Protein AF-X8I6M7-F1 (afdb_monomer_lite)

Secondary structure (DSSP, 8-state):
-EEEEE-HHHHHHHTTSTT--HHHHHHHHHHHSTTT-EEEEEEEHHHHHHHHHHHT---TT-HHHHHHHHHHHHHHHHHHHTSSEEEE--PPPTT-HHHHHHHHHHHTTPEEE-S-HHHHHHHHHH-SS-------HHHHHHHHHHHHHHHH--TTTHHHHHHHHHHTTSS-HHHHHHS-HHHHHHHHHHHHHHHHTTTS-HHHHHHHHHHHHHHTTTPPPHHHHHHHHTT-TT-----GGGGGS-HHHHHTHHHHHHHHHHHT-S-HHHHHHH-TTS-HHHHHHHH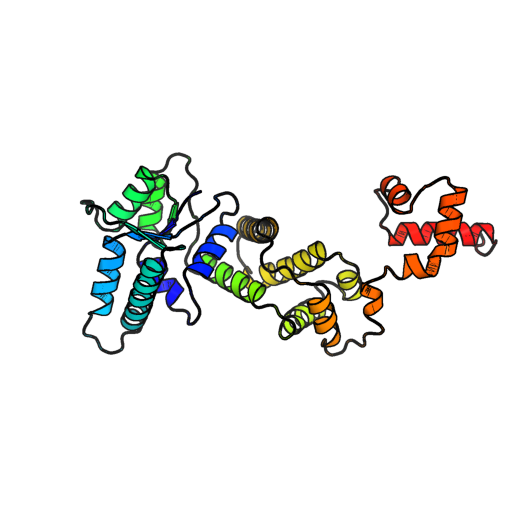HHHHHHHTT-S--

Sequence (300 aa):
MRKVVIDTNVLLDLFEEEEMSFKTLLKSLNIILPTENIDGIIILDSVYSEIEKLKKRVMREDKRTEIAKKVYRLIGEAIEENEIVFYADVERNLDGVDGSLIDYCIDNDELFLSFDTRANIRYRSKIKDKSYININKDKMKKVIKLHEILNTLTDNNLYIYLQKMFDEKMTNIIEYSALNKEARFLKLLDYLVKDILKDEEEEFINKIKEGFELLKEGEITQDVLIKNLKKLNGYKFGDLDVVKRNPLKEEHQKEITYFLKEKGFESFEELSKCNPFLTEEELIQEILAYHKKLKGEMNE

pLDDT: mean 83.9, std 12.27, range [40.09, 97.38]

Radius of gyration: 26.84 Å; chains: 1; bounding box: 79×36×72 Å

Foldseek 3Di:
DAEEEEALQLQLLQLLDPPDAQVLLQLLVCLLVVPVPHFAYEYEPQSLVVLVVLCPDPPPDDSSNVSSVVSNVRLVVCVVVVGHYHYDYDDADPVGDLVGSLVVCVVVVHEYDDQDPVSVVVSVVPDDPRDYDDDHSLRSNLSSVLLVVLQPQFLPCVLVLVLVCVVVPVDHPVVLLLDDQLVNVLSSSLSSLCVSVPPHDPVSSVSSSVSCSSVVRSRDDPVSVLSSVPVHPPDDDDPSVCSVPVVLCVVCVVLQVVVCVVVVHPDPVRVCVVVVPDDSVRVSVVSVVVVCVVVVVDDD

Structure (mmCIF, N/CA/C/O backbone):
data_AF-X8I6M7-F1
#
_entry.id   AF-X8I6M7-F1
#
loop_
_atom_site.group_PDB
_atom_site.id
_atom_site.type_symbol
_atom_site.label_atom_id
_atom_site.label_alt_id
_atom_site.label_comp_id
_atom_site.label_asym_id
_atom_site.label_entity_id
_atom_site.label_seq_id
_atom_site.pdbx_PDB_ins_code
_atom_site.Cartn_x
_atom_site.Cartn_y
_atom_site.Cartn_z
_atom_site.occupancy
_atom_site.B_iso_or_equiv
_atom_site.auth_seq_id
_atom_site.auth_comp_id
_atom_site.auth_asym_id
_atom_site.auth_atom_id
_atom_site.pdbx_PDB_model_num
ATOM 1 N N . MET A 1 1 ? -7.955 0.067 -17.184 1.00 82.00 1 MET A N 1
ATOM 2 C CA . MET A 1 1 ? -6.964 -0.508 -16.256 1.00 82.00 1 MET A CA 1
ATOM 3 C C . MET A 1 1 ? -5.620 -0.180 -16.850 1.00 82.00 1 MET A C 1
ATOM 5 O O . MET A 1 1 ? -5.478 -0.327 -18.061 1.00 82.00 1 MET A O 1
ATOM 9 N N . ARG A 1 2 ? -4.727 0.387 -16.046 1.00 91.06 2 ARG A N 1
ATOM 10 C CA . ARG A 1 2 ? -3.409 0.839 -16.499 1.00 91.06 2 ARG A CA 1
ATOM 11 C C . ARG A 1 2 ? -2.339 -0.028 -15.862 1.00 91.06 2 ARG A C 1
ATOM 13 O O . ARG A 1 2 ? -2.550 -0.621 -14.808 1.00 91.06 2 ARG A O 1
ATOM 20 N N . LYS A 1 3 ? -1.174 -0.057 -16.472 1.00 95.50 3 LYS A N 1
ATOM 21 C CA . LYS A 1 3 ? 0.038 -0.669 -15.957 1.00 95.50 3 LYS A CA 1
ATOM 22 C C . LYS A 1 3 ? 1.054 0.412 -15.646 1.00 95.50 3 LYS A C 1
ATOM 24 O O . LYS A 1 3 ? 0.947 1.560 -16.081 1.00 95.50 3 LYS A O 1
ATOM 29 N N . VAL A 1 4 ? 2.051 0.032 -14.862 1.00 96.62 4 VAL A N 1
ATOM 30 C CA . VAL A 1 4 ? 3.162 0.911 -14.510 1.00 96.62 4 VAL A CA 1
ATOM 31 C C . VAL A 1 4 ? 4.426 0.400 -15.172 1.00 96.62 4 VAL A C 1
ATOM 33 O O . VAL A 1 4 ? 4.884 -0.699 -14.875 1.00 96.62 4 VAL A O 1
ATOM 36 N N . VAL A 1 5 ? 5.003 1.207 -16.052 1.00 96.31 5 VAL A N 1
ATOM 37 C CA . VAL A 1 5 ? 6.335 0.991 -16.611 1.00 96.31 5 VAL A CA 1
ATOM 38 C C . VAL A 1 5 ? 7.361 1.438 -15.578 1.00 96.31 5 VAL A C 1
ATOM 40 O O . VAL A 1 5 ? 7.339 2.587 -15.122 1.00 96.31 5 VAL A O 1
ATOM 43 N N . ILE A 1 6 ? 8.245 0.519 -15.194 1.00 95.31 6 ILE A N 1
ATOM 44 C CA . ILE A 1 6 ? 9.187 0.730 -14.094 1.00 95.31 6 ILE A CA 1
ATOM 45 C C . ILE A 1 6 ? 10.610 0.904 -14.617 1.00 95.31 6 ILE A C 1
ATOM 47 O O . ILE A 1 6 ? 11.104 0.095 -15.396 1.00 95.31 6 ILE A O 1
ATOM 51 N N . ASP A 1 7 ? 11.273 1.949 -14.132 1.00 94.94 7 ASP A N 1
ATOM 52 C CA . ASP A 1 7 ? 12.691 2.222 -14.355 1.00 94.94 7 ASP A CA 1
ATOM 53 C C . ASP A 1 7 ? 13.608 1.308 -13.507 1.00 94.94 7 ASP A C 1
ATOM 55 O O . ASP A 1 7 ? 13.260 0.848 -12.414 1.00 94.94 7 ASP A O 1
ATOM 59 N N . THR A 1 8 ? 14.828 1.068 -13.987 1.00 94.50 8 THR A N 1
ATOM 60 C CA . THR A 1 8 ? 15.860 0.257 -13.333 1.00 94.50 8 THR A CA 1
ATOM 61 C C . THR A 1 8 ? 16.136 0.720 -11.899 1.00 94.50 8 THR A C 1
ATOM 63 O O . THR A 1 8 ? 16.329 -0.112 -11.008 1.00 94.50 8 THR A O 1
ATOM 66 N N . ASN A 1 9 ? 16.165 2.035 -11.644 1.00 93.56 9 ASN A N 1
ATOM 67 C CA . ASN A 1 9 ? 16.478 2.573 -10.314 1.00 93.56 9 ASN A CA 1
ATOM 68 C C . ASN A 1 9 ? 15.462 2.149 -9.243 1.00 93.56 9 ASN A C 1
ATOM 70 O O . ASN A 1 9 ? 15.870 1.750 -8.157 1.00 93.56 9 ASN A O 1
ATOM 74 N N . VAL A 1 10 ? 14.170 2.132 -9.567 1.00 94.88 10 VAL A N 1
ATOM 75 C CA . VAL A 1 10 ? 13.088 1.740 -8.659 1.00 94.88 10 VAL A CA 1
ATOM 76 C C . VAL A 1 10 ? 13.277 0.299 -8.210 1.00 94.88 10 VAL A C 1
ATOM 78 O O . VAL A 1 10 ? 13.191 0.005 -7.018 1.00 94.88 10 VAL A O 1
ATOM 81 N N . LEU A 1 11 ? 13.579 -0.596 -9.151 1.00 94.56 11 LEU A N 1
ATOM 82 C CA . LEU A 1 11 ? 13.780 -2.010 -8.849 1.00 94.56 11 LEU A CA 1
ATOM 83 C C . LEU A 1 11 ? 14.990 -2.210 -7.939 1.00 94.56 11 LEU A C 1
ATOM 85 O O . LEU A 1 11 ? 14.895 -2.908 -6.935 1.00 94.56 11 LEU A O 1
ATOM 89 N N . LEU A 1 12 ? 16.115 -1.565 -8.245 1.00 93.25 12 LEU A N 1
ATOM 90 C CA . LEU A 1 12 ? 17.315 -1.680 -7.416 1.00 93.25 12 LEU A CA 1
ATOM 91 C C . LEU A 1 12 ? 17.124 -1.064 -6.021 1.00 93.25 12 LEU A C 1
ATOM 93 O O . LEU A 1 12 ? 17.647 -1.595 -5.047 1.00 93.25 12 LEU A O 1
ATOM 97 N N . ASP A 1 13 ? 16.382 0.037 -5.913 1.00 92.56 13 ASP A N 1
ATOM 98 C CA . ASP A 1 13 ? 16.205 0.772 -4.659 1.00 92.56 13 ASP A CA 1
ATOM 99 C C . ASP A 1 13 ? 15.165 0.159 -3.713 1.00 92.56 13 ASP A C 1
ATOM 101 O O . ASP A 1 13 ? 15.302 0.291 -2.492 1.00 92.56 13 ASP A O 1
ATOM 105 N N . LEU A 1 14 ? 14.110 -0.460 -4.254 1.00 92.06 14 LEU A N 1
ATOM 106 C CA . LEU A 1 14 ? 13.044 -1.076 -3.457 1.00 92.06 14 LEU A CA 1
ATOM 107 C C . LEU A 1 14 ? 13.345 -2.535 -3.109 1.00 92.06 14 LEU A C 1
ATOM 109 O O . LEU A 1 14 ? 13.072 -2.959 -1.992 1.00 92.06 14 LEU A O 1
ATOM 113 N N . PHE A 1 15 ? 13.950 -3.301 -4.022 1.00 88.44 15 PHE A N 1
ATOM 114 C CA . PHE A 1 15 ? 14.232 -4.727 -3.800 1.00 88.44 15 PHE A CA 1
ATOM 115 C C . PHE A 1 15 ? 15.548 -4.988 -3.057 1.00 88.44 15 PHE A C 1
ATOM 117 O O . PHE A 1 15 ? 15.948 -6.142 -2.872 1.00 88.44 15 PHE A O 1
ATOM 124 N N . GLU A 1 16 ? 16.198 -3.916 -2.604 1.00 82.81 16 GLU A N 1
ATOM 125 C CA . GLU A 1 16 ? 17.227 -3.955 -1.569 1.00 82.81 16 GLU A CA 1
ATOM 126 C C . GLU A 1 16 ? 16.694 -4.544 -0.251 1.00 82.81 16 GLU A C 1
ATOM 128 O O . GLU A 1 16 ? 17.434 -5.241 0.439 1.00 82.81 16 GLU A O 1
ATOM 133 N N . GLU A 1 17 ? 15.419 -4.310 0.074 1.00 71.06 17 GLU A N 1
ATOM 134 C CA . GLU A 1 17 ? 14.772 -4.832 1.284 1.00 71.06 17 GLU A CA 1
ATOM 135 C C . GLU A 1 17 ? 14.500 -6.347 1.149 1.00 71.06 17 GLU A C 1
ATOM 137 O O . GLU A 1 17 ? 14.176 -6.845 0.061 1.00 71.06 17 GLU A O 1
ATOM 142 N N . GLU A 1 18 ? 14.655 -7.115 2.237 1.00 58.91 18 GLU A N 1
ATOM 143 C CA . GLU A 1 18 ? 14.648 -8.588 2.177 1.00 58.91 18 GLU A CA 1
ATOM 144 C C . GLU A 1 18 ? 13.315 -9.170 1.664 1.00 58.91 18 GLU A C 1
ATOM 146 O O . GLU A 1 18 ? 13.357 -10.091 0.844 1.00 58.91 18 GLU A O 1
ATOM 151 N N . GLU A 1 19 ? 12.169 -8.567 2.001 1.00 75.38 19 GLU A N 1
ATOM 152 C CA . GLU A 1 19 ? 10.820 -9.112 1.738 1.00 75.38 19 GLU A CA 1
ATOM 153 C C . GLU A 1 19 ? 10.081 -8.511 0.519 1.00 75.38 19 GLU A C 1
ATOM 155 O O . GLU A 1 19 ? 8.920 -8.837 0.266 1.00 75.38 19 GLU A O 1
ATOM 160 N N . MET A 1 20 ? 10.737 -7.672 -0.292 1.00 88.12 20 MET A N 1
ATOM 161 C CA . MET A 1 20 ? 10.058 -6.989 -1.401 1.00 88.12 20 MET A CA 1
ATOM 162 C C . MET A 1 20 ? 9.629 -7.937 -2.540 1.00 88.12 20 MET A C 1
ATOM 164 O O . MET A 1 20 ? 10.433 -8.724 -3.046 1.00 88.12 20 MET A O 1
ATOM 168 N N . SER A 1 21 ? 8.382 -7.792 -3.010 1.00 91.50 21 SER A N 1
ATOM 169 C CA . SER A 1 21 ? 7.806 -8.541 -4.141 1.00 91.50 21 SER A CA 1
ATOM 170 C C . SER A 1 21 ? 7.077 -7.632 -5.141 1.00 91.50 21 SER A C 1
ATOM 172 O O . SER A 1 21 ? 6.617 -6.544 -4.790 1.00 91.50 21 SER A O 1
ATOM 174 N N . PHE A 1 22 ? 6.887 -8.085 -6.386 1.00 94.31 22 PHE A N 1
ATOM 175 C CA . PHE A 1 22 ? 6.084 -7.341 -7.371 1.00 94.31 22 PHE A CA 1
ATOM 176 C C . PHE A 1 22 ? 4.623 -7.167 -6.942 1.00 94.31 22 PHE A C 1
ATOM 178 O O . PHE A 1 22 ? 4.016 -6.140 -7.237 1.00 94.31 22 PHE A O 1
ATOM 185 N N . LYS A 1 23 ? 4.072 -8.122 -6.184 1.00 92.62 23 LYS A N 1
ATOM 186 C CA . LYS A 1 23 ? 2.715 -8.034 -5.637 1.00 92.62 23 LYS A CA 1
ATOM 187 C C . LYS A 1 23 ? 2.602 -6.914 -4.605 1.00 92.62 23 LYS A C 1
ATOM 189 O O . LYS A 1 23 ? 1.675 -6.112 -4.684 1.00 92.62 23 LYS A O 1
ATOM 194 N N . THR A 1 24 ? 3.566 -6.826 -3.688 1.00 92.50 24 THR A N 1
ATOM 195 C CA . THR A 1 24 ? 3.663 -5.729 -2.712 1.00 92.50 24 THR A CA 1
ATOM 196 C C . THR A 1 24 ? 3.764 -4.387 -3.437 1.00 92.50 24 THR A C 1
ATOM 198 O O . THR A 1 24 ? 3.015 -3.464 -3.130 1.00 92.50 24 THR A O 1
ATOM 201 N N . LEU A 1 25 ? 4.620 -4.299 -4.463 1.00 94.12 25 LEU A N 1
ATOM 202 C CA . LEU A 1 25 ? 4.797 -3.086 -5.264 1.00 94.12 25 LEU A CA 1
ATOM 203 C C . LEU A 1 25 ? 3.493 -2.651 -5.943 1.00 94.12 25 LEU A C 1
ATOM 205 O O . LEU A 1 25 ? 3.081 -1.500 -5.809 1.00 94.12 25 LEU A O 1
ATOM 209 N N . LEU A 1 26 ? 2.813 -3.578 -6.621 1.00 94.62 26 LEU A N 1
ATOM 210 C CA . LEU A 1 26 ? 1.542 -3.318 -7.295 1.00 94.62 26 LEU A CA 1
ATOM 211 C C . LEU A 1 26 ? 0.456 -2.856 -6.311 1.00 94.62 26 LEU A C 1
ATOM 213 O O . LEU A 1 26 ? -0.298 -1.925 -6.604 1.00 94.62 26 LEU A O 1
ATOM 217 N N . LYS A 1 27 ? 0.385 -3.467 -5.125 1.00 93.38 27 LYS A N 1
ATOM 218 C CA . LYS A 1 27 ? -0.562 -3.067 -4.078 1.00 93.38 27 LYS A CA 1
ATOM 219 C C . LYS A 1 27 ? -0.264 -1.672 -3.535 1.00 93.38 27 LYS A C 1
ATOM 221 O O . LYS A 1 27 ? -1.179 -0.858 -3.443 1.00 93.38 27 LYS A O 1
ATOM 226 N N . SER A 1 28 ? 1.000 -1.355 -3.254 1.00 93.81 28 SER A N 1
ATOM 227 C CA . SER A 1 28 ? 1.405 -0.007 -2.832 1.00 93.81 28 SER A CA 1
ATOM 228 C C . SER A 1 28 ? 1.094 1.052 -3.890 1.00 93.81 28 SER A C 1
ATOM 230 O O . SER A 1 28 ? 0.639 2.140 -3.550 1.00 93.81 28 SER A O 1
ATOM 232 N N . LEU A 1 29 ? 1.270 0.733 -5.175 1.00 94.44 29 LEU A N 1
ATOM 233 C CA . LEU A 1 29 ? 0.916 1.634 -6.275 1.00 94.44 29 LEU A CA 1
ATOM 234 C C . LEU A 1 29 ? -0.590 1.909 -6.334 1.00 94.44 29 LEU A C 1
ATOM 236 O O . LEU A 1 29 ? -0.984 3.065 -6.478 1.00 94.44 29 LEU A O 1
ATOM 240 N N . ASN A 1 30 ? -1.423 0.882 -6.146 1.00 93.75 30 ASN A N 1
ATOM 241 C CA . ASN A 1 30 ? -2.872 1.062 -6.047 1.00 93.75 30 ASN A CA 1
ATOM 242 C C . ASN A 1 30 ? -3.270 1.885 -4.814 1.00 93.75 30 ASN A C 1
ATOM 244 O O . ASN A 1 30 ? -4.180 2.692 -4.910 1.00 93.75 30 ASN A O 1
ATOM 248 N N . ILE A 1 31 ? -2.575 1.769 -3.678 1.00 93.25 31 ILE A N 1
ATOM 249 C CA . ILE A 1 31 ? -2.830 2.641 -2.514 1.00 93.25 31 ILE A CA 1
ATOM 250 C C . ILE A 1 31 ? -2.525 4.112 -2.845 1.00 93.25 31 ILE A C 1
ATOM 252 O O . ILE A 1 31 ? -3.246 5.009 -2.421 1.00 93.25 31 ILE A O 1
ATOM 256 N N . ILE A 1 32 ? -1.470 4.384 -3.619 1.00 92.38 32 ILE A N 1
ATOM 257 C CA . ILE A 1 32 ? -1.088 5.754 -4.010 1.00 92.38 32 ILE A CA 1
ATOM 258 C C . ILE A 1 32 ? -2.027 6.322 -5.084 1.00 92.38 32 ILE A C 1
ATOM 260 O O . ILE A 1 32 ? -2.204 7.541 -5.174 1.00 92.38 32 ILE A O 1
ATOM 264 N N . LEU A 1 33 ? -2.589 5.461 -5.933 1.00 91.25 33 LEU A N 1
ATOM 265 C CA . LEU A 1 33 ? -3.452 5.811 -7.062 1.00 91.25 33 LEU A CA 1
ATOM 266 C C . LEU A 1 33 ? -4.690 4.895 -7.115 1.00 91.25 33 LEU A C 1
ATOM 268 O O . LEU A 1 33 ? -4.848 4.131 -8.070 1.00 91.25 33 LEU A O 1
ATOM 272 N N . PRO A 1 34 ? -5.595 4.982 -6.123 1.00 87.69 34 PRO A N 1
ATOM 273 C CA . PRO A 1 34 ? -6.695 4.022 -5.969 1.00 87.69 34 PRO A CA 1
ATOM 274 C C . PRO A 1 34 ? -7.712 4.060 -7.112 1.00 87.69 34 PRO A C 1
ATOM 276 O O . PRO A 1 34 ? -8.411 3.082 -7.355 1.00 87.69 34 PRO A O 1
ATOM 279 N N . THR A 1 35 ? -7.781 5.164 -7.855 1.00 88.38 35 THR A N 1
ATOM 280 C CA . THR A 1 35 ? -8.706 5.348 -8.981 1.00 88.38 35 THR A CA 1
ATOM 281 C C . THR A 1 35 ? -8.160 4.851 -10.321 1.00 88.38 35 THR A C 1
ATOM 283 O O . THR A 1 35 ? -8.932 4.681 -11.262 1.00 88.38 35 THR A O 1
ATOM 286 N N . GLU A 1 36 ? -6.847 4.624 -10.440 1.00 88.81 36 GLU A N 1
ATOM 287 C CA . GLU A 1 36 ? -6.215 4.229 -11.711 1.00 88.81 36 GLU A CA 1
ATOM 288 C C . GLU A 1 36 ? -6.406 2.736 -12.026 1.00 88.81 36 GLU A C 1
ATOM 290 O O . GLU A 1 36 ? -6.253 2.332 -13.181 1.00 88.81 36 GLU A O 1
ATOM 295 N N . ASN A 1 37 ? -6.786 1.928 -11.024 1.00 85.69 37 ASN A N 1
ATOM 296 C CA . ASN A 1 37 ? -6.965 0.475 -11.129 1.00 85.69 37 ASN A CA 1
ATOM 297 C C . ASN A 1 37 ? -5.764 -0.180 -11.822 1.00 85.69 37 ASN A C 1
ATOM 299 O O . ASN A 1 37 ? -5.872 -0.682 -12.949 1.00 85.69 37 ASN A O 1
ATOM 303 N N . ILE A 1 38 ? -4.608 -0.095 -11.158 1.00 93.81 38 ILE A N 1
ATOM 304 C CA . ILE A 1 38 ? -3.340 -0.555 -11.711 1.00 93.81 38 ILE A CA 1
ATOM 305 C C . ILE A 1 38 ? -3.303 -2.077 -11.640 1.00 93.81 38 ILE A C 1
ATOM 307 O O . ILE A 1 38 ? -3.358 -2.649 -10.549 1.00 93.81 38 ILE A O 1
ATOM 311 N N . ASP A 1 39 ? -3.195 -2.730 -12.792 1.00 94.56 39 ASP A N 1
ATOM 312 C CA . ASP A 1 39 ? -3.333 -4.185 -12.906 1.00 94.56 39 ASP A CA 1
ATOM 313 C C . ASP A 1 39 ? -2.032 -4.915 -13.229 1.00 94.56 39 ASP A C 1
ATOM 315 O O . ASP A 1 39 ? -1.984 -6.142 -13.184 1.00 94.56 39 ASP A O 1
ATOM 319 N N . GLY A 1 40 ? -0.961 -4.171 -13.499 1.00 96.25 40 GLY A N 1
ATOM 320 C CA . GLY A 1 40 ? 0.306 -4.767 -13.867 1.00 96.25 40 GLY A CA 1
ATOM 321 C C . GLY A 1 40 ? 1.496 -3.829 -13.814 1.00 96.25 40 GLY A C 1
ATOM 322 O O . GLY A 1 40 ? 1.383 -2.603 -13.739 1.00 96.25 40 GLY A O 1
ATOM 323 N N . ILE A 1 41 ? 2.662 -4.453 -13.883 1.00 97.38 41 ILE A N 1
ATOM 324 C CA . ILE A 1 41 ? 3.974 -3.827 -13.942 1.00 97.38 41 ILE A CA 1
ATOM 325 C C . ILE A 1 41 ? 4.607 -4.211 -15.274 1.00 97.38 41 ILE A C 1
ATOM 327 O O . ILE A 1 41 ? 4.707 -5.392 -15.589 1.00 97.38 41 ILE A O 1
ATOM 331 N N . ILE A 1 42 ? 5.046 -3.229 -16.052 1.00 96.94 42 ILE A N 1
ATOM 332 C CA . ILE A 1 42 ? 5.735 -3.450 -17.322 1.00 96.94 42 ILE A CA 1
ATOM 333 C C . ILE A 1 42 ? 7.236 -3.297 -17.108 1.00 96.94 42 ILE A C 1
ATOM 335 O O . ILE A 1 42 ? 7.707 -2.268 -16.614 1.00 96.94 42 ILE A O 1
ATOM 339 N N . ILE A 1 43 ? 7.981 -4.313 -17.535 1.00 96.31 43 ILE A N 1
ATOM 340 C CA . ILE A 1 43 ? 9.439 -4.305 -17.610 1.00 96.31 43 ILE A CA 1
ATOM 341 C C . ILE A 1 43 ? 9.837 -4.294 -19.084 1.00 96.31 43 ILE A C 1
ATOM 343 O O . ILE A 1 43 ? 9.570 -5.249 -19.815 1.00 96.31 43 ILE A O 1
ATOM 347 N N . LEU A 1 44 ? 10.487 -3.214 -19.518 1.00 95.38 44 LEU A N 1
ATOM 348 C CA . LEU A 1 44 ? 11.035 -3.145 -20.871 1.00 95.38 44 LEU A CA 1
ATOM 349 C C . LEU A 1 44 ? 12.342 -3.939 -20.983 1.00 95.38 44 LEU A C 1
ATOM 351 O O . LEU A 1 44 ? 13.109 -4.018 -20.017 1.00 95.38 44 LEU A O 1
ATOM 355 N N . ASP A 1 45 ? 12.651 -4.439 -22.184 1.00 92.12 45 ASP A N 1
ATOM 356 C CA . ASP A 1 45 ? 13.936 -5.101 -22.466 1.00 92.12 45 ASP A CA 1
ATOM 357 C C . ASP A 1 45 ? 15.140 -4.233 -22.074 1.00 92.12 45 ASP A C 1
ATOM 359 O O . ASP A 1 45 ? 16.143 -4.723 -21.558 1.00 92.12 45 ASP A O 1
ATOM 363 N N . SER A 1 46 ? 15.031 -2.918 -22.264 1.00 91.56 46 SER A N 1
ATOM 364 C CA . SER A 1 46 ? 16.071 -1.959 -21.894 1.00 91.56 46 SER A CA 1
ATOM 365 C C . SER A 1 46 ? 16.410 -2.012 -20.399 1.00 91.56 46 SER A C 1
ATOM 367 O O . SER A 1 46 ? 17.592 -2.076 -20.053 1.00 91.56 46 SER A O 1
ATOM 369 N N . VAL A 1 47 ? 15.398 -2.080 -19.531 1.00 94.06 47 VAL A N 1
ATOM 370 C CA . VAL A 1 47 ? 15.543 -2.223 -18.071 1.00 94.06 47 VAL A CA 1
ATOM 371 C C . VAL A 1 47 ? 16.084 -3.606 -17.717 1.00 94.06 47 VAL A C 1
ATOM 373 O O . VAL A 1 47 ? 17.043 -3.731 -16.950 1.00 94.06 47 VAL A O 1
ATOM 376 N N . TYR A 1 48 ? 15.535 -4.660 -18.328 1.00 93.19 48 TYR A N 1
ATOM 377 C CA . TYR A 1 48 ? 15.999 -6.030 -18.100 1.00 93.19 48 TYR A CA 1
ATOM 378 C C . TYR A 1 48 ? 17.485 -6.205 -18.462 1.00 93.19 48 TYR A C 1
ATOM 380 O O . TYR A 1 48 ? 18.279 -6.726 -17.673 1.00 93.19 48 TYR A O 1
ATOM 388 N N . SER A 1 49 ? 17.885 -5.673 -19.618 1.00 91.75 49 SER A N 1
ATOM 389 C CA . SER A 1 49 ? 19.262 -5.632 -20.113 1.00 91.75 49 SER A CA 1
ATOM 390 C C . SER A 1 49 ? 20.206 -4.864 -19.183 1.00 91.75 49 SER A C 1
ATOM 392 O O . SER A 1 49 ? 21.361 -5.263 -18.997 1.00 91.75 49 SER A O 1
ATOM 394 N N . GLU A 1 50 ? 19.769 -3.742 -18.606 1.00 92.56 50 GLU A N 1
ATOM 395 C CA . GLU A 1 50 ? 20.579 -2.994 -17.637 1.00 92.56 50 GLU A CA 1
ATOM 396 C C . GLU A 1 50 ? 20.835 -3.801 -16.365 1.00 92.56 50 GLU A C 1
ATOM 398 O O . GLU A 1 50 ? 21.980 -3.884 -15.904 1.00 92.56 50 GLU A O 1
ATOM 403 N N . ILE A 1 51 ? 19.801 -4.458 -15.839 1.00 93.75 51 ILE A N 1
ATOM 404 C CA . ILE A 1 51 ? 19.906 -5.325 -14.661 1.00 93.75 51 ILE A CA 1
ATOM 405 C C . ILE A 1 51 ? 20.822 -6.519 -14.955 1.00 93.75 51 ILE A C 1
ATOM 407 O O . ILE A 1 51 ? 21.696 -6.841 -14.144 1.00 93.75 51 ILE A O 1
ATOM 411 N N . GLU A 1 52 ? 20.701 -7.139 -16.133 1.00 93.62 52 GLU A N 1
ATOM 412 C CA . GLU A 1 52 ? 21.566 -8.249 -16.546 1.00 93.62 52 GLU A CA 1
ATOM 413 C C . GLU A 1 52 ? 23.048 -7.833 -16.605 1.00 93.62 52 GLU A C 1
ATOM 415 O O . GLU A 1 52 ? 23.933 -8.546 -16.116 1.00 93.62 52 GLU A O 1
ATOM 420 N N . LYS A 1 53 ? 23.340 -6.647 -17.154 1.00 91.88 53 LYS A N 1
ATOM 421 C CA . LYS A 1 53 ? 24.704 -6.095 -17.188 1.00 91.88 53 LYS A CA 1
ATOM 422 C C . LYS A 1 53 ? 25.244 -5.821 -15.789 1.00 91.88 53 LYS A C 1
ATOM 424 O O . LYS A 1 53 ? 26.415 -6.104 -15.532 1.00 91.88 53 LYS A O 1
ATOM 429 N N . LEU A 1 54 ? 24.420 -5.276 -14.892 1.00 91.31 54 LEU A N 1
ATOM 430 C CA . LEU A 1 54 ? 24.805 -5.020 -13.500 1.00 91.31 54 LEU A CA 1
ATOM 431 C C . LEU A 1 54 ? 25.134 -6.324 -12.768 1.00 91.31 54 LEU A C 1
ATOM 433 O O . LEU A 1 54 ? 26.184 -6.415 -12.137 1.00 91.31 54 LEU A O 1
ATOM 437 N N . LYS A 1 55 ? 24.306 -7.358 -12.947 1.00 88.31 55 LYS A N 1
ATOM 438 C CA . LYS A 1 55 ? 24.515 -8.710 -12.408 1.00 88.31 55 LYS A CA 1
ATOM 439 C C . LYS A 1 55 ? 25.853 -9.337 -12.835 1.00 88.31 55 LYS A C 1
ATOM 441 O O . LYS A 1 55 ? 26.436 -10.098 -12.063 1.00 88.31 55 LYS A O 1
ATOM 446 N N . LYS A 1 56 ? 26.328 -9.058 -14.056 1.00 86.25 56 LYS A N 1
ATOM 447 C CA . LYS A 1 56 ? 27.565 -9.626 -14.638 1.00 86.25 56 LYS A CA 1
ATOM 448 C C . LYS A 1 56 ? 28.854 -8.902 -14.206 1.00 86.25 56 LYS A C 1
ATOM 450 O O . LYS A 1 56 ? 29.939 -9.328 -14.604 1.00 86.25 56 LYS A O 1
ATOM 455 N N . ARG A 1 57 ? 28.783 -7.812 -13.429 1.00 79.50 57 ARG A N 1
ATOM 456 C CA . ARG A 1 57 ? 29.983 -7.064 -13.007 1.00 79.50 57 ARG A CA 1
ATOM 457 C C . ARG A 1 57 ? 30.879 -7.923 -12.100 1.00 79.50 57 ARG A C 1
ATOM 459 O O . ARG A 1 57 ? 30.421 -8.554 -11.157 1.00 79.50 57 ARG A O 1
ATOM 466 N N . VAL A 1 58 ? 32.179 -7.937 -12.412 1.00 59.12 58 VAL A N 1
ATOM 467 C CA . VAL A 1 58 ? 33.198 -8.853 -11.847 1.00 59.12 58 VAL A CA 1
ATOM 468 C C . VAL A 1 58 ? 33.650 -8.468 -10.429 1.00 59.12 58 VAL A C 1
ATOM 470 O O . VAL A 1 58 ? 34.331 -9.251 -9.769 1.00 59.12 58 VAL A O 1
ATOM 473 N N . MET A 1 59 ? 33.262 -7.289 -9.933 1.00 62.97 59 MET A N 1
ATOM 474 C CA . MET A 1 59 ? 33.531 -6.865 -8.555 1.00 62.97 59 MET A CA 1
ATOM 475 C C . MET A 1 59 ? 32.743 -7.768 -7.596 1.00 62.97 59 MET A C 1
ATOM 477 O O . MET A 1 59 ? 31.569 -7.529 -7.315 1.00 62.97 59 MET A O 1
ATOM 481 N N . ARG A 1 60 ? 33.381 -8.858 -7.154 1.00 53.22 60 ARG A N 1
ATOM 482 C CA . ARG A 1 60 ? 32.855 -9.765 -6.131 1.00 53.22 60 ARG A CA 1
ATOM 483 C C . ARG A 1 60 ? 32.573 -8.924 -4.880 1.00 53.22 60 ARG A C 1
ATOM 485 O O . ARG A 1 60 ? 33.484 -8.260 -4.406 1.00 53.22 60 ARG A O 1
ATOM 492 N N . GLU A 1 61 ? 31.326 -8.966 -4.403 1.00 61.22 61 GLU A N 1
ATOM 493 C CA . GLU A 1 61 ? 30.831 -8.357 -3.148 1.00 61.22 61 GLU A CA 1
ATOM 494 C C . GLU A 1 61 ? 30.359 -6.883 -3.179 1.00 61.22 61 GLU A C 1
ATOM 496 O O . GLU A 1 61 ? 30.198 -6.275 -2.124 1.00 61.22 61 GLU A O 1
ATOM 501 N N . ASP A 1 62 ? 30.024 -6.296 -4.337 1.00 79.94 62 ASP A N 1
ATOM 502 C CA . ASP A 1 62 ? 29.233 -5.047 -4.335 1.00 79.94 62 ASP A CA 1
ATOM 503 C C . ASP A 1 62 ? 27.749 -5.346 -4.041 1.00 79.94 62 ASP A C 1
ATOM 505 O O . ASP A 1 62 ? 27.094 -6.072 -4.797 1.00 79.94 62 ASP A O 1
ATOM 509 N N . LYS A 1 63 ? 27.203 -4.735 -2.977 1.00 86.12 63 LYS A N 1
ATOM 510 C CA . LYS A 1 63 ? 25.783 -4.793 -2.580 1.00 86.12 63 LYS A CA 1
ATOM 511 C C . LYS A 1 63 ? 24.843 -4.587 -3.771 1.00 86.12 63 LYS A C 1
ATOM 513 O O . LYS A 1 63 ? 23.859 -5.310 -3.916 1.00 86.12 63 LYS A O 1
ATOM 518 N N . ARG A 1 64 ? 25.173 -3.658 -4.673 1.00 87.69 64 ARG A N 1
ATOM 519 C CA . ARG A 1 64 ? 24.358 -3.371 -5.863 1.00 87.69 64 ARG A CA 1
ATOM 520 C C . ARG A 1 64 ? 24.311 -4.540 -6.851 1.00 87.69 64 ARG A C 1
ATOM 522 O O . ARG A 1 64 ? 23.290 -4.746 -7.504 1.00 87.69 64 ARG A O 1
ATOM 529 N N . THR A 1 65 ? 25.390 -5.314 -6.955 1.00 89.56 65 THR A N 1
ATOM 530 C CA . THR A 1 65 ? 25.461 -6.501 -7.822 1.00 89.56 65 THR A CA 1
ATOM 531 C C . THR A 1 65 ? 24.619 -7.647 -7.258 1.00 89.56 65 THR A C 1
ATOM 533 O O . THR A 1 65 ? 23.935 -8.330 -8.020 1.00 89.56 65 THR A O 1
ATOM 536 N N . GLU A 1 66 ? 24.608 -7.835 -5.935 1.00 89.12 66 GLU A N 1
ATOM 537 C CA . GLU A 1 66 ? 23.744 -8.830 -5.280 1.00 89.12 66 GLU A CA 1
ATOM 538 C C . GLU A 1 66 ? 22.258 -8.481 -5.415 1.00 89.12 66 GLU A C 1
ATOM 540 O O . GLU A 1 66 ? 21.451 -9.342 -5.773 1.00 89.12 66 GLU A O 1
ATOM 545 N N . ILE A 1 67 ? 21.901 -7.204 -5.258 1.00 91.12 67 ILE A N 1
ATOM 546 C CA . ILE A 1 67 ? 20.532 -6.738 -5.519 1.00 91.12 67 ILE A CA 1
ATOM 547 C C . ILE A 1 67 ? 20.156 -6.988 -6.984 1.00 91.12 67 ILE A C 1
ATOM 549 O O . ILE A 1 67 ? 19.099 -7.549 -7.255 1.00 91.12 67 ILE A O 1
ATOM 553 N N . ALA A 1 68 ? 21.032 -6.661 -7.940 1.00 92.81 68 ALA A N 1
ATOM 554 C CA . ALA A 1 68 ? 20.768 -6.916 -9.356 1.00 92.81 68 ALA A CA 1
ATOM 555 C C . ALA A 1 68 ? 20.575 -8.414 -9.661 1.00 92.81 68 ALA A C 1
ATOM 557 O O . ALA A 1 68 ? 19.702 -8.766 -10.451 1.00 92.81 68 ALA A O 1
ATOM 558 N N . LYS A 1 69 ? 21.334 -9.315 -9.015 1.00 91.88 69 LYS A N 1
ATOM 559 C CA . LYS A 1 69 ? 21.118 -10.772 -9.114 1.00 91.88 69 LYS A CA 1
ATOM 560 C C . LYS A 1 69 ? 19.734 -11.176 -8.603 1.00 91.88 69 LYS A C 1
ATOM 562 O O . LYS A 1 69 ? 19.056 -11.944 -9.288 1.00 91.88 69 LYS A O 1
ATOM 567 N N . LYS A 1 70 ? 19.327 -10.664 -7.433 1.00 91.69 70 LYS A N 1
ATOM 568 C CA . LYS A 1 70 ? 18.005 -10.914 -6.832 1.00 91.69 70 LYS A CA 1
ATOM 569 C C . LYS A 1 70 ? 16.891 -10.427 -7.757 1.00 91.69 70 LYS A C 1
ATOM 571 O O . LYS A 1 70 ? 16.034 -11.218 -8.133 1.00 91.69 70 LYS A O 1
ATOM 576 N N . VAL A 1 71 ? 16.950 -9.163 -8.175 1.00 93.81 71 VAL A N 1
ATOM 577 C CA . VAL A 1 71 ? 15.960 -8.543 -9.068 1.00 93.81 71 VAL A CA 1
ATOM 578 C C . VAL A 1 71 ? 15.873 -9.290 -10.398 1.00 93.81 71 VAL A C 1
ATOM 580 O O . VAL A 1 71 ? 14.776 -9.595 -10.844 1.00 93.81 71 VAL A O 1
ATOM 583 N N . TYR A 1 72 ? 17.008 -9.647 -11.008 1.00 94.19 72 TYR A N 1
ATOM 584 C CA . TYR A 1 72 ? 17.022 -10.405 -12.262 1.00 94.19 72 TYR A CA 1
ATOM 585 C C . TYR A 1 72 ? 16.256 -11.726 -12.147 1.00 94.19 72 TYR A C 1
ATOM 587 O O . TYR A 1 72 ? 15.489 -12.075 -13.042 1.00 94.19 72 TYR A O 1
ATOM 595 N N . ARG A 1 73 ? 16.471 -12.464 -11.048 1.00 92.50 73 ARG A N 1
ATOM 596 C CA . ARG A 1 73 ? 15.760 -13.720 -10.787 1.00 92.50 73 ARG A CA 1
ATOM 597 C C . ARG A 1 73 ? 14.262 -13.470 -10.607 1.00 92.50 73 ARG A C 1
ATOM 599 O O . ARG A 1 73 ? 13.481 -14.127 -11.277 1.00 92.50 73 ARG A O 1
ATOM 606 N N . LEU A 1 74 ? 13.892 -12.490 -9.779 1.00 92.31 74 LEU A N 1
ATOM 607 C CA . LEU A 1 74 ? 12.491 -12.149 -9.513 1.00 92.31 74 LEU A CA 1
ATOM 608 C C . LEU A 1 74 ? 11.740 -11.715 -10.775 1.00 92.31 74 LEU A C 1
ATOM 610 O O . LEU A 1 74 ? 10.580 -12.069 -10.936 1.00 92.31 74 LEU A O 1
ATOM 614 N N . ILE A 1 75 ? 12.380 -10.958 -11.675 1.00 93.12 75 ILE A N 1
ATOM 615 C CA . ILE A 1 75 ? 11.770 -10.596 -12.962 1.00 93.12 75 ILE A CA 1
ATOM 616 C C . ILE A 1 75 ? 11.523 -11.853 -13.799 1.00 93.12 75 ILE A C 1
ATOM 618 O O . ILE A 1 75 ? 10.440 -11.999 -14.349 1.00 93.12 75 ILE A O 1
ATOM 622 N N . GLY A 1 76 ? 12.507 -12.756 -13.887 1.00 91.25 76 GLY A N 1
ATOM 623 C CA . GLY A 1 76 ? 12.359 -14.014 -14.624 1.00 91.25 76 GLY A CA 1
ATOM 624 C C . GLY A 1 76 ? 11.205 -14.866 -14.0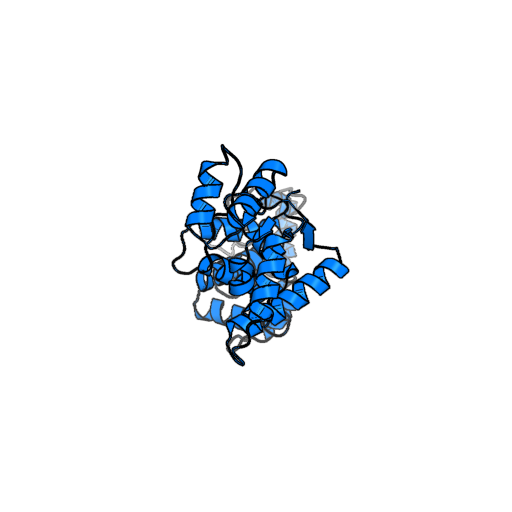93 1.00 91.25 76 GLY A C 1
ATOM 625 O O . GLY A 1 76 ? 10.331 -15.240 -14.866 1.00 91.25 76 GLY A O 1
ATOM 626 N N . GLU A 1 77 ? 11.163 -15.084 -12.776 1.00 91.44 77 GLU A N 1
ATOM 627 C CA . GLU A 1 77 ? 10.084 -15.816 -12.094 1.00 91.44 77 GLU A CA 1
ATOM 628 C C . GLU A 1 77 ? 8.714 -15.162 -12.357 1.00 91.44 77 GLU A C 1
ATOM 630 O O . GLU A 1 77 ? 7.771 -15.833 -12.765 1.00 91.44 77 GLU A O 1
ATOM 635 N N . ALA A 1 78 ? 8.610 -13.837 -12.219 1.00 90.50 78 ALA A N 1
ATOM 636 C CA . ALA A 1 78 ? 7.342 -13.131 -12.400 1.00 90.50 78 ALA A CA 1
ATOM 637 C C . ALA A 1 78 ? 6.852 -13.095 -13.861 1.00 90.50 78 ALA A C 1
ATOM 639 O O . ALA A 1 78 ? 5.643 -13.098 -14.098 1.00 90.50 78 ALA A O 1
ATOM 640 N N . ILE A 1 79 ? 7.764 -13.064 -14.842 1.00 89.19 79 ILE A N 1
ATOM 641 C CA . ILE A 1 79 ? 7.416 -13.182 -16.269 1.00 89.19 79 ILE A CA 1
ATOM 642 C C . ILE A 1 79 ? 6.919 -14.598 -16.583 1.00 89.19 79 ILE A C 1
ATOM 644 O O . ILE A 1 79 ? 5.988 -14.748 -17.369 1.00 89.19 79 ILE A O 1
ATOM 648 N N . GLU A 1 80 ? 7.521 -15.630 -15.982 1.00 87.75 80 GLU A N 1
ATOM 649 C CA . GLU A 1 80 ? 7.070 -17.018 -16.144 1.00 87.75 80 GLU A CA 1
ATOM 650 C C . GLU A 1 80 ? 5.677 -17.243 -15.537 1.00 87.75 80 GLU A C 1
ATOM 652 O O . GLU A 1 80 ? 4.848 -17.914 -16.153 1.00 87.75 80 GLU A O 1
ATOM 657 N N . GLU A 1 81 ? 5.399 -16.652 -14.370 1.00 87.81 81 GLU A N 1
ATOM 658 C CA . GLU A 1 81 ? 4.068 -16.669 -13.744 1.00 87.81 81 GLU A CA 1
ATOM 659 C C . GLU A 1 81 ? 3.026 -15.898 -14.578 1.00 87.81 81 GLU A C 1
ATOM 661 O O . GLU A 1 81 ? 1.871 -16.316 -14.660 1.00 87.81 81 GLU A O 1
ATOM 666 N N . ASN A 1 82 ? 3.435 -14.801 -15.230 1.00 80.19 82 ASN A N 1
ATOM 667 C CA . ASN A 1 82 ? 2.634 -13.976 -16.146 1.00 80.19 82 ASN A CA 1
ATOM 668 C C . ASN A 1 82 ? 1.287 -13.484 -15.570 1.00 80.19 82 ASN A C 1
ATOM 670 O O . ASN A 1 82 ? 0.295 -13.353 -16.290 1.00 80.19 82 ASN A O 1
ATOM 674 N N . GLU A 1 83 ? 1.237 -13.210 -14.264 1.00 84.69 83 GLU A N 1
ATOM 675 C CA . GLU A 1 83 ? 0.027 -12.688 -13.612 1.00 84.69 83 GLU A CA 1
ATOM 676 C C . GLU A 1 83 ? 0.031 -11.160 -13.489 1.00 84.69 83 GLU A C 1
ATOM 678 O O . GLU A 1 83 ? -0.972 -10.510 -13.776 1.00 84.69 83 GLU A O 1
ATOM 683 N N . ILE A 1 84 ? 1.151 -10.582 -13.041 1.00 93.38 84 ILE A N 1
ATOM 684 C CA . ILE A 1 84 ? 1.241 -9.153 -12.690 1.00 93.38 84 ILE A CA 1
ATOM 685 C C . ILE A 1 84 ? 2.424 -8.424 -13.334 1.00 93.38 84 ILE A C 1
ATOM 687 O O . ILE A 1 84 ? 2.451 -7.194 -13.318 1.00 93.38 84 ILE A O 1
ATOM 691 N N . VAL A 1 85 ? 3.406 -9.147 -13.881 1.00 95.38 85 VAL A N 1
ATOM 692 C CA . VAL A 1 85 ? 4.571 -8.567 -14.562 1.00 95.38 85 VAL A CA 1
ATOM 693 C C . VAL A 1 85 ? 4.506 -8.895 -16.047 1.00 95.38 85 VAL A C 1
ATOM 695 O O . VAL A 1 85 ? 4.385 -10.054 -16.427 1.00 95.38 85 VAL A O 1
ATOM 698 N N . PHE A 1 86 ? 4.628 -7.864 -16.877 1.00 94.56 86 PHE A N 1
ATOM 699 C CA . PHE A 1 86 ? 4.556 -7.936 -18.329 1.00 94.56 86 PHE A CA 1
ATOM 700 C C . PHE A 1 86 ? 5.895 -7.514 -18.925 1.00 94.56 86 PHE A C 1
ATOM 702 O O . PHE A 1 86 ? 6.414 -6.439 -18.620 1.00 94.56 86 PHE A O 1
ATOM 709 N N . TYR A 1 87 ? 6.449 -8.351 -19.793 1.00 93.81 87 TYR A N 1
ATOM 710 C CA . TYR A 1 87 ? 7.660 -8.026 -20.536 1.00 93.81 87 TYR A CA 1
ATOM 711 C C . TYR A 1 87 ? 7.305 -7.404 -21.886 1.00 93.81 87 TYR A C 1
ATOM 713 O O . TYR A 1 87 ? 6.450 -7.929 -22.602 1.00 93.81 87 TYR A O 1
ATOM 721 N N . ALA A 1 88 ? 7.973 -6.309 -22.242 1.00 93.25 88 ALA A N 1
ATOM 722 C CA . ALA A 1 88 ? 7.826 -5.683 -23.551 1.00 93.25 88 ALA A CA 1
ATOM 723 C C . ALA A 1 88 ? 9.195 -5.394 -24.178 1.00 93.25 88 ALA A C 1
ATOM 725 O O . ALA A 1 88 ? 10.048 -4.725 -23.591 1.00 93.25 88 ALA A O 1
ATOM 726 N N . ASP A 1 89 ? 9.384 -5.895 -25.395 1.00 90.06 89 ASP A N 1
ATOM 727 C CA . ASP A 1 89 ? 10.555 -5.610 -26.216 1.00 90.06 89 ASP A CA 1
ATOM 728 C C . ASP A 1 89 ? 10.226 -4.451 -27.159 1.00 90.06 89 ASP A C 1
ATOM 730 O O . ASP A 1 89 ? 9.299 -4.542 -27.967 1.00 90.06 89 ASP A O 1
ATOM 734 N N . VAL A 1 90 ? 10.947 -3.341 -27.011 1.00 85.12 90 VAL A N 1
ATOM 735 C CA . VAL A 1 90 ? 10.747 -2.133 -27.814 1.00 85.12 90 VAL A CA 1
ATOM 736 C C . VAL A 1 90 ? 12.064 -1.575 -28.310 1.00 85.12 90 VAL A C 1
ATOM 738 O O . VAL A 1 90 ? 13.094 -1.636 -27.632 1.00 85.12 90 VAL A O 1
ATOM 741 N N . GLU A 1 91 ? 12.015 -0.990 -29.506 1.00 76.75 91 GLU A N 1
ATOM 742 C CA . GLU A 1 91 ? 13.175 -0.346 -30.102 1.00 76.75 91 GLU A CA 1
ATOM 743 C C . GLU A 1 91 ? 13.711 0.759 -29.192 1.00 76.75 91 GLU A C 1
ATOM 745 O O . GLU A 1 91 ? 12.974 1.571 -28.628 1.00 76.75 91 GLU A O 1
ATOM 750 N N . ARG A 1 92 ? 15.037 0.787 -29.046 1.00 73.06 92 ARG A N 1
ATOM 751 C CA . ARG A 1 92 ? 15.693 1.787 -28.210 1.00 73.06 92 ARG A CA 1
ATOM 752 C C . ARG A 1 92 ? 15.570 3.157 -28.853 1.00 73.06 92 ARG A C 1
ATOM 754 O O . ARG A 1 92 ? 16.046 3.376 -29.965 1.00 73.06 92 ARG A O 1
ATOM 761 N N . ASN A 1 93 ? 15.028 4.097 -28.093 1.00 79.00 93 ASN A N 1
ATOM 762 C CA . ASN A 1 93 ? 15.059 5.506 -28.437 1.00 79.00 93 ASN A CA 1
ATOM 763 C C . ASN A 1 93 ? 16.522 6.010 -28.486 1.00 79.00 93 ASN A C 1
ATOM 765 O O . ASN A 1 93 ? 17.371 5.614 -27.680 1.00 79.00 93 ASN A O 1
ATOM 769 N N . LEU A 1 94 ? 16.803 6.922 -29.422 1.00 74.62 94 LEU A N 1
ATOM 770 C CA . LEU A 1 94 ? 18.049 7.691 -29.529 1.00 74.62 94 LEU A CA 1
ATOM 771 C C . LEU A 1 94 ? 18.421 8.425 -28.225 1.00 74.62 94 LEU A C 1
ATOM 773 O O . LEU A 1 94 ? 19.603 8.588 -27.929 1.00 74.62 94 LEU A O 1
ATOM 777 N N . ASP A 1 95 ? 17.424 8.809 -27.429 1.00 73.75 95 ASP A N 1
ATOM 778 C CA . ASP A 1 95 ? 17.565 9.466 -26.126 1.00 73.75 95 ASP A CA 1
ATOM 779 C C . ASP A 1 95 ? 17.918 8.500 -24.974 1.00 73.75 95 ASP A C 1
ATOM 781 O O . ASP A 1 95 ? 18.006 8.927 -23.818 1.00 73.75 95 ASP A O 1
ATOM 785 N N . GLY A 1 96 ? 18.121 7.210 -25.266 1.00 82.19 96 GLY A N 1
ATOM 786 C CA . GLY A 1 96 ? 18.523 6.182 -24.304 1.00 82.19 96 GLY A CA 1
ATOM 787 C C . GLY A 1 96 ? 17.360 5.427 -23.646 1.00 82.19 96 GLY A C 1
ATOM 788 O O . GLY A 1 96 ? 16.229 5.411 -24.140 1.00 82.19 96 GLY A O 1
ATOM 789 N N . VAL A 1 97 ? 17.655 4.761 -22.522 1.00 83.12 97 VAL A N 1
ATOM 790 C CA . VAL A 1 97 ? 16.701 3.902 -21.790 1.00 83.12 97 VAL A CA 1
ATOM 791 C C . VAL A 1 97 ? 15.500 4.706 -21.290 1.00 83.12 97 VAL A C 1
ATOM 793 O O . VAL A 1 97 ? 14.374 4.361 -21.641 1.00 83.12 97 VAL A O 1
ATOM 796 N N . ASP A 1 98 ? 15.730 5.833 -20.610 1.00 86.38 98 ASP A N 1
ATOM 797 C CA . ASP A 1 98 ? 14.668 6.734 -20.135 1.00 86.38 98 ASP A CA 1
ATOM 798 C C . ASP A 1 98 ? 13.752 7.210 -21.265 1.00 86.38 98 ASP A C 1
ATOM 800 O O . ASP A 1 98 ? 12.538 7.290 -21.096 1.00 86.38 98 ASP A O 1
ATOM 804 N N . GLY A 1 99 ? 14.324 7.525 -22.434 1.00 87.31 99 GLY A N 1
ATOM 805 C CA . GLY A 1 99 ? 13.551 7.925 -23.610 1.00 87.31 99 GLY A CA 1
ATOM 806 C C . GLY A 1 99 ? 12.606 6.818 -24.071 1.00 87.31 99 GLY A C 1
ATOM 807 O O . GLY A 1 99 ? 11.435 7.080 -24.321 1.00 87.31 99 GLY A O 1
ATOM 808 N N . SER A 1 100 ? 13.102 5.579 -24.094 1.00 89.88 100 SER A N 1
ATOM 809 C CA . SER A 1 100 ? 12.325 4.398 -24.493 1.00 89.88 100 SER A CA 1
ATOM 810 C C . SER A 1 100 ? 11.191 4.108 -23.502 1.00 89.88 100 SER A C 1
ATOM 812 O O . SER A 1 100 ? 10.068 3.837 -23.912 1.00 89.88 100 SER A O 1
ATOM 814 N N . LEU A 1 101 ? 11.468 4.217 -22.196 1.00 92.69 101 LEU A N 1
ATOM 815 C CA . LEU A 1 101 ? 10.467 4.047 -21.138 1.00 92.69 101 LEU A CA 1
ATOM 816 C C . LEU A 1 101 ? 9.353 5.093 -21.246 1.00 92.69 101 LEU A C 1
ATOM 818 O O . LEU A 1 101 ? 8.173 4.753 -21.209 1.00 92.69 101 LEU A O 1
ATOM 822 N N . ILE A 1 102 ? 9.731 6.363 -21.399 1.00 92.38 102 ILE A N 1
ATOM 823 C CA . ILE A 1 102 ? 8.793 7.486 -21.471 1.00 92.38 102 ILE A CA 1
ATOM 824 C C . ILE A 1 102 ? 7.916 7.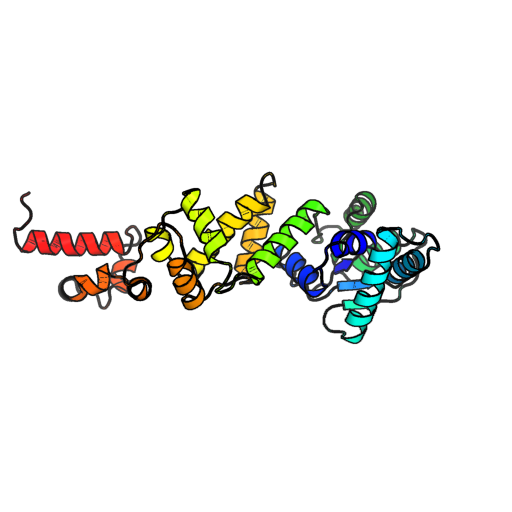401 -22.719 1.00 92.38 102 ILE A C 1
ATOM 826 O O . ILE A 1 102 ? 6.706 7.599 -22.614 1.00 92.38 102 ILE A O 1
ATOM 830 N N . ASP A 1 103 ? 8.502 7.113 -23.880 1.00 91.56 103 ASP A N 1
ATOM 831 C CA . ASP A 1 103 ? 7.739 7.009 -25.124 1.00 91.56 103 ASP A CA 1
ATOM 832 C C . ASP A 1 103 ? 6.765 5.831 -25.060 1.00 91.56 103 ASP A C 1
ATOM 834 O O . ASP A 1 103 ? 5.584 6.013 -25.345 1.00 91.56 103 ASP A O 1
ATOM 838 N N . TYR A 1 104 ? 7.198 4.679 -24.529 1.00 93.62 104 TYR A N 1
ATOM 839 C CA . TYR A 1 104 ? 6.303 3.545 -24.296 1.00 93.62 104 TYR A CA 1
ATOM 840 C C . TYR A 1 104 ? 5.103 3.926 -23.419 1.00 93.62 104 TYR A C 1
ATOM 842 O O . TYR A 1 104 ? 3.969 3.567 -23.738 1.00 93.62 104 TYR A O 1
ATOM 850 N N . CYS A 1 105 ? 5.335 4.660 -22.322 1.00 92.94 105 CYS A N 1
ATOM 851 C CA . CYS A 1 105 ? 4.255 5.121 -21.446 1.00 92.94 105 CYS A CA 1
ATOM 852 C C . CYS A 1 105 ? 3.258 6.010 -22.194 1.00 92.94 105 CYS A C 1
ATOM 854 O O . CYS A 1 105 ? 2.050 5.882 -22.018 1.00 92.94 105 CYS A O 1
ATOM 856 N N . ILE A 1 106 ? 3.755 6.927 -23.025 1.00 91.12 106 ILE A N 1
ATOM 857 C CA . ILE A 1 106 ? 2.910 7.877 -23.751 1.00 91.12 106 ILE A CA 1
ATOM 858 C C . ILE A 1 106 ? 2.083 7.158 -24.816 1.00 91.12 106 ILE A C 1
ATOM 860 O O . ILE A 1 106 ? 0.868 7.376 -24.866 1.00 91.12 106 ILE A O 1
ATOM 864 N N . ASP A 1 107 ? 2.731 6.305 -25.609 1.00 91.81 107 ASP A N 1
ATOM 865 C CA . ASP A 1 107 ? 2.138 5.604 -26.750 1.00 91.81 107 ASP A CA 1
ATOM 866 C C . ASP A 1 107 ? 1.072 4.592 -26.316 1.00 91.81 107 ASP A C 1
ATOM 868 O O . ASP A 1 107 ? 0.073 4.412 -27.012 1.00 91.81 107 ASP A O 1
ATOM 872 N N . ASN A 1 108 ? 1.248 3.975 -25.142 1.00 92.31 108 ASN A N 1
ATOM 873 C CA . ASN A 1 108 ? 0.333 2.962 -24.604 1.00 92.31 108 ASN A CA 1
ATOM 874 C C . ASN A 1 108 ? -0.608 3.492 -23.510 1.00 92.31 108 ASN A C 1
ATOM 876 O O . ASN A 1 108 ? -1.380 2.724 -22.946 1.00 92.31 108 ASN A O 1
ATOM 880 N N . ASP A 1 109 ? -0.554 4.791 -23.207 1.00 90.88 109 ASP A N 1
ATOM 881 C CA . ASP A 1 109 ? -1.302 5.410 -22.106 1.00 90.88 109 ASP A CA 1
ATOM 882 C C . ASP A 1 109 ? -1.024 4.792 -20.718 1.00 90.88 109 ASP A C 1
ATOM 884 O O . ASP A 1 109 ? -1.871 4.790 -19.828 1.00 90.88 109 ASP A O 1
ATOM 888 N N . GLU A 1 110 ? 0.199 4.319 -20.492 1.00 93.69 110 GLU A N 1
ATOM 889 C CA . GLU A 1 110 ? 0.619 3.685 -19.240 1.00 93.69 110 GLU A CA 1
ATOM 890 C C . GLU A 1 110 ? 1.257 4.681 -18.265 1.00 93.69 110 GLU A C 1
ATOM 892 O O . GLU A 1 110 ? 1.615 5.809 -18.616 1.00 93.69 110 GLU A O 1
ATOM 897 N N . LEU A 1 111 ? 1.349 4.291 -16.994 1.00 94.19 111 LEU A N 1
ATOM 898 C CA . LEU A 1 111 ? 1.961 5.106 -15.948 1.00 94.19 111 LEU A CA 1
ATOM 899 C C . LEU A 1 111 ? 3.475 4.903 -15.927 1.00 94.19 111 LEU A C 1
ATOM 901 O O . LEU A 1 111 ? 3.962 3.782 -16.029 1.00 94.19 111 LEU A O 1
ATOM 905 N N . PHE A 1 112 ? 4.221 5.981 -15.704 1.00 94.44 112 PHE A N 1
ATOM 906 C CA . PHE A 1 112 ? 5.670 5.927 -15.540 1.00 94.44 112 PHE A CA 1
ATOM 907 C C . PHE A 1 112 ? 6.068 6.003 -14.063 1.00 94.44 112 PHE A C 1
ATOM 909 O O . PHE A 1 112 ? 5.588 6.883 -13.340 1.00 94.44 112 PHE A O 1
ATOM 916 N N . LEU A 1 113 ? 6.977 5.122 -13.631 1.00 95.56 113 LEU A N 1
ATOM 917 C CA . LEU A 1 113 ? 7.586 5.149 -12.301 1.00 95.56 113 LEU A CA 1
ATOM 918 C C . LEU A 1 113 ? 9.114 5.167 -12.398 1.00 95.56 113 LEU A C 1
ATOM 920 O O . LEU A 1 113 ? 9.736 4.193 -12.820 1.00 95.56 113 LEU A O 1
ATOM 924 N N . SER A 1 114 ? 9.711 6.258 -11.923 1.00 94.50 114 SER A N 1
ATOM 925 C CA . SER A 1 114 ? 11.155 6.408 -11.744 1.00 94.50 114 SER A CA 1
ATOM 926 C C . SER A 1 114 ? 11.440 7.219 -10.484 1.00 94.50 114 SER A C 1
ATOM 928 O O . SER A 1 114 ? 10.665 8.110 -10.129 1.00 94.50 114 SER A O 1
ATOM 930 N N . PHE A 1 115 ? 12.569 6.953 -9.827 1.00 93.69 115 PHE A N 1
ATOM 931 C CA . PHE A 1 115 ? 13.096 7.823 -8.768 1.00 93.69 115 PHE A CA 1
ATOM 932 C C . PHE A 1 115 ? 14.100 8.866 -9.288 1.00 93.69 115 PHE A C 1
ATOM 934 O O . PHE A 1 115 ? 14.587 9.686 -8.509 1.00 93.69 115 PHE A O 1
ATOM 941 N N . ASP A 1 116 ? 14.384 8.890 -10.595 1.00 91.56 116 ASP A N 1
ATOM 942 C CA . ASP A 1 116 ? 15.243 9.894 -11.219 1.00 91.56 116 ASP A CA 1
ATOM 943 C C . ASP A 1 116 ? 14.444 11.176 -11.492 1.00 91.56 116 ASP A C 1
ATOM 945 O O . ASP A 1 116 ? 13.462 11.205 -12.243 1.00 91.56 116 ASP A O 1
ATOM 949 N N . THR A 1 117 ? 14.873 12.275 -10.876 1.00 90.00 117 THR A N 1
ATOM 950 C CA . THR A 1 117 ? 14.235 13.587 -11.025 1.00 90.00 117 THR A CA 1
ATOM 951 C C . THR A 1 117 ? 14.222 14.075 -12.477 1.00 90.00 117 THR A C 1
ATOM 953 O O . THR A 1 117 ? 13.236 14.670 -12.911 1.00 90.00 117 THR A O 1
ATOM 956 N N . ARG A 1 118 ? 15.286 13.837 -13.255 1.00 90.06 118 ARG A N 1
ATOM 957 C CA . ARG A 1 118 ? 15.378 14.257 -14.663 1.00 90.06 118 ARG A CA 1
ATOM 958 C C . ARG A 1 118 ? 14.439 13.444 -15.544 1.00 90.06 118 ARG A C 1
ATOM 960 O O . ARG A 1 118 ? 13.760 14.045 -16.378 1.00 90.06 118 ARG A O 1
ATOM 967 N N . ALA A 1 119 ? 14.365 12.128 -15.338 1.00 90.12 119 ALA A N 1
ATOM 968 C CA . ALA A 1 119 ? 13.417 11.272 -16.053 1.00 90.12 119 ALA A CA 1
ATOM 969 C C . ALA A 1 119 ? 11.971 11.711 -15.770 1.00 90.12 119 ALA A C 1
ATOM 971 O O . ALA A 1 119 ? 11.189 11.925 -16.697 1.00 90.12 119 ALA A O 1
ATOM 972 N N . ASN A 1 120 ? 11.644 11.981 -14.501 1.00 90.19 120 ASN A N 1
ATOM 973 C CA . ASN A 1 120 ? 10.334 12.499 -14.100 1.00 90.19 120 ASN A CA 1
ATOM 974 C C . ASN A 1 120 ? 9.997 13.858 -14.731 1.00 90.19 120 ASN A C 1
ATOM 976 O O . ASN A 1 120 ? 8.884 14.045 -15.222 1.00 90.19 120 ASN A O 1
ATOM 980 N N . ILE A 1 121 ? 10.939 14.810 -14.751 1.00 89.81 121 ILE A N 1
ATOM 981 C CA . ILE A 1 121 ? 10.736 16.116 -15.403 1.00 89.81 121 ILE A CA 1
ATOM 982 C C . ILE A 1 121 ? 10.474 15.934 -16.903 1.00 89.81 121 ILE A C 1
ATOM 984 O O . ILE A 1 121 ? 9.563 16.562 -17.445 1.00 89.81 121 ILE A O 1
ATOM 988 N N . ARG A 1 122 ? 11.243 15.065 -17.570 1.00 90.06 122 ARG A N 1
ATOM 989 C CA . ARG A 1 122 ? 11.086 14.778 -19.003 1.00 90.06 122 ARG A CA 1
ATOM 990 C C . ARG A 1 122 ? 9.751 14.100 -19.311 1.00 90.06 122 ARG A C 1
ATOM 992 O O . ARG A 1 122 ? 9.126 14.436 -20.309 1.00 90.06 122 ARG A O 1
ATOM 999 N N . TYR A 1 123 ? 9.307 13.172 -18.468 1.00 90.44 123 TYR A N 1
ATOM 1000 C CA . TYR A 1 123 ? 7.993 12.548 -18.609 1.00 90.44 123 TYR A CA 1
ATOM 1001 C C . TYR A 1 123 ? 6.882 13.599 -18.487 1.00 90.44 123 TYR A C 1
ATOM 1003 O O . TYR A 1 123 ? 6.051 13.739 -19.383 1.00 90.44 123 TYR A O 1
ATOM 1011 N N . ARG A 1 124 ? 6.935 14.423 -17.430 1.00 88.44 124 ARG A N 1
ATOM 1012 C CA . ARG A 1 124 ? 5.949 15.484 -17.160 1.00 88.44 124 ARG A CA 1
ATOM 1013 C C . ARG A 1 124 ? 5.870 16.544 -18.251 1.00 88.44 124 ARG A C 1
ATOM 1015 O O . ARG A 1 124 ? 4.788 17.055 -18.499 1.00 88.44 124 ARG A O 1
ATOM 1022 N N . SER A 1 125 ? 6.978 16.883 -18.908 1.00 89.12 125 SER A N 1
ATOM 1023 C CA . SER A 1 125 ? 6.950 17.865 -20.000 1.00 89.12 125 SER A CA 1
ATOM 1024 C C . SER A 1 125 ? 6.275 17.341 -21.272 1.00 89.12 125 SER A C 1
ATOM 1026 O O . SER A 1 125 ? 5.849 18.146 -22.103 1.00 89.12 125 SER A O 1
ATOM 1028 N N . LYS A 1 126 ? 6.169 16.015 -21.430 1.00 89.00 126 LYS A N 1
ATOM 1029 C CA . LYS A 1 126 ? 5.539 15.369 -22.588 1.00 89.00 126 LYS A CA 1
ATOM 1030 C C . LYS A 1 126 ? 4.059 15.035 -22.368 1.00 89.00 126 LYS A C 1
ATOM 1032 O O . LYS A 1 126 ? 3.302 15.034 -23.337 1.00 89.00 126 LYS A O 1
ATOM 1037 N N . ILE A 1 127 ? 3.624 14.781 -21.131 1.00 86.25 127 ILE A N 1
ATOM 1038 C CA . ILE A 1 127 ? 2.212 14.497 -20.831 1.00 86.25 127 ILE A CA 1
ATOM 1039 C C . ILE A 1 127 ? 1.417 15.797 -20.616 1.00 86.25 127 ILE A C 1
ATOM 1041 O O . ILE A 1 127 ? 1.748 16.614 -19.764 1.00 86.25 127 ILE A O 1
ATOM 1045 N N . LYS A 1 128 ? 0.354 16.007 -21.399 1.00 68.31 128 LYS A N 1
ATOM 1046 C CA . LYS A 1 128 ? -0.595 17.120 -21.223 1.00 68.31 128 LYS A CA 1
ATOM 1047 C C . LYS A 1 128 ? -1.890 16.560 -20.637 1.00 68.31 128 LYS A C 1
ATOM 1049 O O . LYS A 1 128 ? -2.640 15.923 -21.364 1.00 68.31 128 LYS A O 1
ATOM 1054 N N . ASP A 1 129 ? -2.095 16.754 -19.335 1.00 64.31 129 ASP A N 1
ATOM 1055 C CA . ASP A 1 129 ? -3.310 16.384 -18.579 1.00 64.31 129 ASP A CA 1
ATOM 1056 C C . ASP A 1 129 ? -3.503 14.892 -18.231 1.00 64.31 129 ASP A C 1
ATOM 1058 O O . ASP A 1 129 ? -4.596 14.481 -17.845 1.00 64.31 129 ASP A O 1
ATOM 1062 N N . LYS A 1 130 ? -2.449 14.065 -18.299 1.00 69.50 130 LYS A N 1
ATOM 1063 C CA . LYS A 1 130 ? -2.501 12.666 -17.829 1.00 69.50 130 LYS A CA 1
ATOM 1064 C C . LYS A 1 130 ? -2.122 12.551 -16.351 1.00 69.50 130 LYS A C 1
ATOM 1066 O O . LYS A 1 130 ? -1.255 13.281 -15.866 1.00 69.50 130 LYS A O 1
ATOM 1071 N N . SER A 1 131 ? -2.716 11.588 -15.647 1.00 71.44 131 SER A N 1
ATOM 1072 C CA . SER A 1 131 ? -2.286 11.232 -14.294 1.00 71.44 131 SER A CA 1
ATOM 1073 C C . SER A 1 131 ? -0.864 10.665 -14.309 1.00 71.44 131 SER A C 1
ATOM 1075 O O . SER A 1 131 ? -0.458 9.928 -15.214 1.00 71.44 131 SER A O 1
ATOM 1077 N N . TYR A 1 132 ? -0.085 11.052 -13.301 1.00 80.56 132 TYR A N 1
ATOM 1078 C CA . TYR A 1 132 ? 1.305 10.651 -13.140 1.00 80.56 132 TYR A CA 1
ATOM 1079 C C . TYR A 1 132 ? 1.595 10.284 -11.692 1.00 80.56 132 TYR A C 1
ATOM 1081 O O . TYR A 1 132 ? 0.942 10.757 -10.757 1.00 80.56 132 TYR A O 1
ATOM 1089 N N . ILE A 1 133 ? 2.618 9.457 -11.503 1.00 82.50 133 ILE A N 1
ATOM 1090 C CA . ILE A 1 133 ? 3.066 9.072 -10.173 1.00 82.50 133 ILE A CA 1
ATOM 1091 C C . ILE A 1 133 ? 4.007 10.163 -9.652 1.00 82.50 133 ILE A C 1
ATOM 1093 O O . ILE A 1 133 ? 5.063 10.426 -10.224 1.00 82.50 133 ILE A O 1
ATOM 1097 N N . ASN A 1 134 ? 3.614 10.835 -8.569 1.00 81.62 134 ASN A N 1
ATOM 1098 C CA . ASN A 1 134 ? 4.432 11.847 -7.899 1.00 81.62 134 ASN A CA 1
ATOM 1099 C C . ASN A 1 134 ? 4.974 11.310 -6.573 1.00 81.62 134 ASN A C 1
ATOM 1101 O O . ASN A 1 134 ? 4.513 11.713 -5.505 1.00 81.62 134 ASN A O 1
ATOM 1105 N N . ILE A 1 135 ? 5.917 10.370 -6.630 1.00 89.19 135 ILE A N 1
ATOM 1106 C CA . ILE A 1 135 ? 6.483 9.767 -5.423 1.00 89.19 135 ILE A CA 1
ATOM 1107 C C . ILE A 1 135 ? 7.994 9.595 -5.547 1.00 89.19 135 ILE A C 1
ATOM 1109 O O . ILE A 1 135 ? 8.502 9.216 -6.598 1.00 89.19 135 ILE A O 1
ATOM 1113 N N . ASN A 1 136 ? 8.715 9.903 -4.470 1.00 91.12 136 ASN A N 1
ATOM 1114 C CA . ASN A 1 136 ? 10.146 9.632 -4.368 1.00 91.12 136 ASN A CA 1
ATOM 1115 C C . ASN A 1 136 ? 10.386 8.286 -3.660 1.00 91.12 136 ASN A C 1
ATOM 1117 O O . ASN A 1 136 ? 9.454 7.663 -3.142 1.00 91.12 136 ASN A O 1
ATOM 1121 N N . LYS A 1 137 ? 11.653 7.858 -3.618 1.00 92.12 137 LYS A N 1
ATOM 1122 C CA . LYS A 1 137 ? 12.073 6.614 -2.961 1.00 92.12 137 LYS A CA 1
ATOM 1123 C C . LYS A 1 137 ? 11.574 6.520 -1.515 1.00 92.12 137 LYS A C 1
ATOM 1125 O O . LYS A 1 137 ? 11.004 5.500 -1.137 1.00 92.12 137 LYS A O 1
ATOM 1130 N N . ASP A 1 138 ? 11.749 7.579 -0.728 1.00 92.06 138 ASP A N 1
ATOM 1131 C CA . ASP A 1 138 ? 11.442 7.569 0.707 1.00 92.06 138 ASP A CA 1
ATOM 1132 C C . ASP A 1 138 ? 9.937 7.461 0.977 1.00 92.06 138 ASP A C 1
ATOM 1134 O O . ASP A 1 138 ? 9.507 6.593 1.741 1.00 92.06 138 ASP A O 1
ATOM 1138 N N . LYS A 1 139 ? 9.119 8.270 0.289 1.00 93.38 139 LYS A N 1
ATOM 1139 C CA . LYS A 1 139 ? 7.652 8.197 0.354 1.00 93.38 139 LYS A CA 1
ATOM 1140 C C . LYS A 1 139 ? 7.162 6.808 -0.070 1.00 93.38 139 LYS A C 1
ATOM 1142 O O . LYS A 1 139 ? 6.307 6.236 0.603 1.00 93.38 139 LYS A O 1
ATOM 1147 N N . MET A 1 140 ? 7.730 6.229 -1.132 1.00 93.44 140 MET A N 1
ATOM 1148 C CA . MET A 1 140 ? 7.348 4.890 -1.597 1.00 93.44 140 MET A CA 1
ATOM 1149 C C . MET A 1 140 ? 7.669 3.811 -0.557 1.00 93.44 140 MET A C 1
ATOM 1151 O O . MET A 1 140 ? 6.810 2.990 -0.239 1.00 93.44 140 MET A O 1
ATOM 1155 N N . LYS A 1 141 ? 8.871 3.849 0.034 1.00 92.94 141 LYS A N 1
ATOM 1156 C CA . LYS A 1 141 ? 9.266 2.921 1.106 1.00 92.94 141 LYS A CA 1
ATOM 1157 C C . LYS A 1 141 ? 8.354 3.028 2.328 1.00 92.94 141 LYS A C 1
ATOM 1159 O O . LYS A 1 141 ? 7.988 2.006 2.903 1.00 92.94 141 LYS A O 1
ATOM 1164 N N . LYS A 1 142 ? 7.943 4.241 2.710 1.00 94.25 142 LYS A N 1
ATOM 1165 C CA . LYS A 1 142 ? 6.988 4.441 3.809 1.00 94.25 142 LYS A CA 1
ATOM 1166 C C . LYS A 1 142 ? 5.619 3.804 3.518 1.00 94.25 142 LYS A C 1
ATOM 1168 O O . LYS A 1 142 ? 5.068 3.145 4.397 1.00 94.25 142 LYS A O 1
ATOM 1173 N N . VAL A 1 143 ? 5.092 3.948 2.297 1.00 94.00 143 VAL A N 1
ATOM 1174 C CA . VAL A 1 143 ? 3.814 3.325 1.892 1.00 94.00 143 VAL A CA 1
ATOM 1175 C C . VAL A 1 143 ? 3.915 1.799 1.872 1.00 94.00 143 VAL A C 1
ATOM 1177 O O . VAL A 1 143 ? 3.019 1.130 2.382 1.00 94.00 143 VAL A O 1
ATOM 1180 N N . ILE A 1 144 ? 5.011 1.249 1.340 1.00 93.19 144 ILE A N 1
ATOM 1181 C CA . ILE A 1 144 ? 5.278 -0.199 1.353 1.00 93.19 144 ILE A CA 1
ATOM 1182 C C . ILE A 1 144 ? 5.289 -0.722 2.790 1.00 93.19 144 ILE A C 1
ATOM 1184 O O . ILE A 1 144 ? 4.541 -1.641 3.108 1.00 93.19 144 ILE A O 1
ATOM 1188 N N . LYS A 1 145 ? 6.042 -0.073 3.685 1.00 92.19 145 LYS A N 1
ATOM 1189 C CA . LYS A 1 145 ? 6.110 -0.453 5.101 1.00 92.19 145 LYS A CA 1
ATOM 1190 C C . LYS A 1 145 ? 4.737 -0.435 5.777 1.00 92.19 145 LYS A C 1
ATOM 1192 O O . LYS A 1 145 ? 4.419 -1.324 6.562 1.00 92.19 145 LYS A O 1
ATOM 1197 N N . LEU A 1 146 ? 3.919 0.581 5.495 1.00 92.88 146 LEU A N 1
ATOM 1198 C CA . LEU A 1 146 ? 2.558 0.667 6.024 1.00 92.88 146 LEU A CA 1
ATOM 1199 C C . LEU A 1 146 ? 1.682 -0.485 5.503 1.00 92.88 146 LEU A C 1
ATOM 1201 O O . LEU A 1 146 ? 0.977 -1.114 6.290 1.00 92.88 146 LEU A O 1
ATOM 1205 N N . HIS A 1 147 ? 1.762 -0.789 4.205 1.00 91.75 147 HIS A N 1
ATOM 1206 C CA . HIS A 1 147 ? 1.057 -1.915 3.592 1.00 91.75 147 HIS A CA 1
ATOM 1207 C C . HIS A 1 147 ? 1.477 -3.259 4.202 1.00 91.75 147 HIS A C 1
ATOM 1209 O O . HIS A 1 147 ? 0.618 -4.063 4.559 1.00 91.75 147 HIS A O 1
ATOM 1215 N N . GLU A 1 148 ? 2.778 -3.488 4.371 1.00 89.88 148 GLU A N 1
ATOM 1216 C CA . GLU A 1 148 ? 3.325 -4.699 4.990 1.00 89.88 148 GLU A CA 1
ATOM 1217 C C . GLU A 1 148 ? 2.855 -4.855 6.435 1.00 89.88 148 GLU A C 1
ATOM 1219 O O . GLU A 1 148 ? 2.378 -5.924 6.814 1.00 89.88 148 GLU A O 1
ATOM 1224 N N . ILE A 1 149 ? 2.920 -3.788 7.239 1.00 90.06 149 ILE A N 1
ATOM 1225 C CA . ILE A 1 149 ? 2.419 -3.820 8.616 1.00 90.06 149 ILE A CA 1
ATOM 1226 C C . ILE A 1 149 ? 0.945 -4.209 8.620 1.00 90.06 149 ILE A C 1
ATOM 1228 O O . ILE A 1 149 ? 0.594 -5.183 9.276 1.00 90.06 149 ILE A O 1
ATOM 1232 N N . LEU A 1 150 ? 0.101 -3.502 7.862 1.00 88.75 150 LEU A N 1
ATOM 1233 C CA . LEU A 1 150 ? -1.345 -3.731 7.845 1.00 88.75 150 LEU A CA 1
ATOM 1234 C C . LEU A 1 150 ? -1.716 -5.145 7.386 1.00 88.75 150 LEU A C 1
ATOM 1236 O O . LEU A 1 150 ? -2.558 -5.783 8.013 1.00 88.75 150 LEU A O 1
ATOM 1240 N N . ASN A 1 151 ? -1.055 -5.666 6.352 1.00 85.25 151 ASN A N 1
ATOM 1241 C CA . ASN A 1 151 ? -1.341 -7.004 5.829 1.00 85.25 151 ASN A CA 1
ATOM 1242 C C . ASN A 1 151 ? -0.696 -8.143 6.623 1.00 85.25 151 ASN A C 1
ATOM 1244 O O . ASN A 1 151 ? -1.054 -9.305 6.429 1.00 85.25 151 ASN A O 1
ATOM 1248 N N . THR A 1 152 ? 0.210 -7.833 7.548 1.00 86.12 152 THR A N 1
ATOM 1249 C CA . THR A 1 152 ? 0.758 -8.810 8.496 1.00 86.12 152 THR A CA 1
ATOM 1250 C C . THR A 1 152 ? 0.093 -8.730 9.867 1.00 86.12 152 THR A C 1
ATOM 1252 O O . THR A 1 152 ? 0.453 -9.512 10.752 1.00 86.12 152 THR A O 1
ATOM 1255 N N . LEU A 1 153 ? -0.890 -7.840 10.074 1.00 86.75 153 LEU A N 1
ATOM 1256 C CA . LEU A 1 153 ? -1.666 -7.798 11.312 1.00 86.75 153 LEU A CA 1
ATOM 1257 C C . LEU A 1 153 ? -2.471 -9.088 11.473 1.00 86.75 153 LEU A C 1
ATOM 1259 O O . LEU A 1 153 ? -3.409 -9.388 10.742 1.00 86.75 153 LEU A O 1
ATOM 1263 N N . THR A 1 154 ? -2.094 -9.856 12.483 1.00 82.88 154 THR A N 1
ATOM 1264 C CA . THR A 1 154 ? -2.663 -11.155 12.819 1.00 82.88 154 THR A CA 1
ATOM 1265 C C . THR A 1 154 ? -3.034 -11.205 14.298 1.00 82.88 154 THR A C 1
ATOM 1267 O O . THR A 1 154 ? -2.771 -10.295 15.091 1.00 82.88 154 THR A O 1
ATOM 1270 N N . ASP A 1 155 ? -3.574 -12.350 14.709 1.00 80.06 155 ASP A N 1
ATOM 1271 C CA . ASP A 1 155 ? -3.782 -12.741 16.103 1.00 80.06 155 ASP A CA 1
ATOM 1272 C C . ASP A 1 155 ? -2.553 -12.560 17.008 1.00 80.06 155 ASP A C 1
ATOM 1274 O O . ASP A 1 155 ? -2.704 -12.531 18.230 1.00 80.06 155 ASP A O 1
ATOM 1278 N N . ASN A 1 156 ? -1.342 -12.504 16.446 1.00 83.31 156 ASN A N 1
ATOM 1279 C CA . ASN A 1 156 ? -0.092 -12.601 17.195 1.00 83.31 156 ASN A CA 1
ATOM 1280 C C . ASN A 1 156 ? 0.698 -11.299 17.301 1.00 83.31 156 ASN A C 1
ATOM 1282 O O . ASN A 1 156 ? 1.633 -11.266 18.089 1.00 83.31 156 ASN A O 1
ATOM 1286 N N . ASN A 1 157 ? 0.356 -10.250 16.557 1.00 88.56 157 ASN A N 1
ATOM 1287 C CA . ASN A 1 157 ? 1.115 -8.994 16.571 1.00 88.56 157 ASN A CA 1
ATOM 1288 C C . ASN A 1 157 ? 0.241 -7.736 16.668 1.00 88.56 157 ASN A C 1
ATOM 1290 O O . ASN A 1 157 ? 0.745 -6.704 17.104 1.00 88.56 157 ASN A O 1
ATOM 1294 N N . LEU A 1 158 ? -1.060 -7.802 16.357 1.00 90.31 158 LEU A N 1
ATOM 1295 C CA . LEU A 1 158 ? -1.951 -6.642 16.435 1.00 90.31 158 LEU A CA 1
ATOM 1296 C C . LEU A 1 158 ? -1.970 -6.010 17.840 1.00 90.31 158 LEU A C 1
ATOM 1298 O O . LEU A 1 158 ? -1.999 -4.786 17.958 1.00 90.31 158 LEU A O 1
ATOM 1302 N N . TYR A 1 159 ? -1.883 -6.813 18.908 1.00 88.56 159 TYR A N 1
ATOM 1303 C CA . TYR A 1 159 ? -1.851 -6.305 20.285 1.00 88.56 159 TYR A CA 1
ATOM 1304 C C . TYR A 1 159 ? -0.697 -5.321 20.538 1.00 88.56 159 TYR A C 1
ATOM 1306 O O . TYR A 1 159 ? -0.848 -4.433 21.368 1.00 88.56 159 TYR A O 1
ATOM 1314 N N . ILE A 1 160 ? 0.429 -5.438 19.822 1.00 90.56 160 ILE A N 1
ATOM 1315 C CA . ILE A 1 160 ? 1.585 -4.539 19.973 1.00 90.56 160 ILE A CA 1
ATOM 1316 C C . ILE A 1 160 ? 1.201 -3.125 19.530 1.00 90.56 160 ILE A C 1
ATOM 1318 O O . ILE A 1 160 ? 1.493 -2.154 20.226 1.00 90.56 160 ILE A O 1
ATOM 1322 N N . TYR A 1 161 ? 0.520 -3.013 18.389 1.00 91.31 161 TYR A N 1
ATOM 1323 C CA . TYR A 1 161 ? 0.091 -1.729 17.838 1.00 91.31 161 TYR A CA 1
ATOM 1324 C C . TYR A 1 161 ? -1.055 -1.128 18.649 1.00 91.31 161 TYR A C 1
ATOM 1326 O O . TYR A 1 161 ? -1.029 0.062 18.954 1.00 91.31 161 TYR A O 1
ATOM 1334 N N . LEU A 1 162 ? -2.013 -1.959 19.073 1.00 89.25 162 LEU A N 1
ATOM 1335 C CA . LEU A 1 162 ? -3.092 -1.526 19.962 1.00 89.25 162 LEU A CA 1
ATOM 1336 C C . LEU A 1 162 ? -2.548 -1.014 21.302 1.00 89.25 162 LEU A C 1
ATOM 1338 O O . LEU A 1 162 ? -2.966 0.047 21.753 1.00 89.25 162 LEU A O 1
ATOM 1342 N N . GLN A 1 163 ? -1.590 -1.723 21.912 1.00 87.31 163 GLN A N 1
ATOM 1343 C CA . GLN A 1 163 ? -0.962 -1.310 23.170 1.00 87.31 163 GLN A CA 1
ATOM 1344 C C . GLN A 1 163 ? -0.344 0.084 23.042 1.00 87.31 163 GLN A C 1
ATOM 1346 O O . GLN A 1 163 ? -0.661 0.954 23.846 1.00 87.31 163 GLN A O 1
ATOM 1351 N N . LYS A 1 164 ? 0.468 0.321 22.004 1.00 89.44 164 LYS A N 1
ATOM 1352 C CA . LYS A 1 164 ? 1.084 1.637 21.782 1.00 89.44 164 LYS A CA 1
ATOM 1353 C C . LYS A 1 164 ? 0.046 2.738 21.578 1.00 89.44 164 LYS A C 1
ATOM 1355 O O . LYS A 1 164 ? 0.136 3.776 22.220 1.00 89.44 164 LYS A O 1
ATOM 1360 N N . MET A 1 165 ? -0.968 2.490 20.747 1.00 88.50 165 MET A N 1
ATOM 1361 C CA . MET A 1 165 ? -2.043 3.452 20.489 1.00 88.50 165 MET A CA 1
ATOM 1362 C C . MET A 1 165 ? -2.774 3.864 21.782 1.00 88.50 165 MET A C 1
ATOM 1364 O O . MET A 1 165 ? -3.105 5.040 21.956 1.00 88.50 165 MET A O 1
ATOM 1368 N N . PHE A 1 166 ? -3.006 2.920 22.703 1.00 83.69 166 PHE A N 1
ATOM 1369 C CA . PHE A 1 166 ? -3.618 3.210 24.003 1.00 83.69 166 PHE A CA 1
ATOM 1370 C C . PHE A 1 166 ? -2.651 3.885 24.983 1.00 83.69 166 PHE A C 1
ATOM 1372 O O . PHE A 1 166 ? -3.046 4.833 25.663 1.00 83.69 166 PHE A O 1
ATOM 1379 N N . ASP A 1 167 ? -1.392 3.449 25.038 1.00 80.75 167 ASP A N 1
ATOM 1380 C CA . ASP A 1 167 ? -0.367 4.026 25.919 1.00 80.75 167 ASP A CA 1
ATOM 1381 C C . ASP A 1 167 ? -0.061 5.488 25.552 1.00 80.75 167 ASP A C 1
ATOM 1383 O O . ASP A 1 167 ? 0.110 6.338 26.430 1.00 80.75 167 ASP A O 1
ATOM 1387 N N . GLU A 1 168 ? -0.081 5.806 24.256 1.00 83.94 168 GLU A N 1
ATOM 1388 C CA . GLU A 1 168 ? 0.037 7.166 23.715 1.00 83.94 168 GLU A CA 1
ATOM 1389 C C . GLU A 1 168 ? -1.259 7.984 23.839 1.00 83.94 168 GLU A C 1
ATOM 1391 O O . GLU A 1 168 ? -1.279 9.172 23.517 1.00 83.94 168 GLU A O 1
ATOM 1396 N N . LYS A 1 169 ? -2.340 7.380 24.354 1.00 80.12 169 LYS A N 1
ATOM 1397 C CA . LYS A 1 169 ? -3.651 8.010 24.581 1.00 80.12 169 LYS A CA 1
ATOM 1398 C C . LYS A 1 169 ? -4.296 8.577 23.312 1.00 80.12 169 LYS A C 1
ATOM 1400 O O . LYS A 1 169 ? -5.064 9.534 23.388 1.00 80.12 169 LYS A O 1
ATOM 1405 N N . MET A 1 170 ? -4.035 7.965 22.157 1.00 79.56 170 MET A N 1
ATOM 1406 C CA . MET A 1 170 ? -4.659 8.353 20.882 1.00 79.56 170 MET A CA 1
ATOM 1407 C C . MET A 1 170 ? -6.176 8.118 20.881 1.00 79.56 170 MET A C 1
ATOM 1409 O O . MET A 1 170 ? -6.937 8.818 20.218 1.00 79.56 170 MET A O 1
ATOM 1413 N N . THR A 1 171 ? -6.629 7.125 21.637 1.00 76.69 171 THR A N 1
ATOM 1414 C CA . THR A 1 171 ? -8.033 6.875 21.976 1.00 76.69 171 THR A CA 1
ATOM 1415 C C . THR A 1 171 ? -8.056 6.057 23.261 1.00 76.69 171 THR A C 1
ATOM 1417 O O . THR A 1 171 ? -7.036 5.474 23.635 1.00 76.69 171 THR A O 1
ATOM 1420 N N . ASN A 1 172 ? -9.192 5.997 23.953 1.00 76.25 172 ASN A N 1
ATOM 1421 C CA . ASN A 1 172 ? -9.338 5.055 25.055 1.00 76.25 172 ASN A CA 1
ATOM 1422 C C . ASN A 1 172 ? -9.948 3.729 24.582 1.00 76.25 172 ASN A C 1
ATOM 1424 O O . ASN A 1 172 ? -10.564 3.617 23.521 1.00 76.25 172 ASN A O 1
ATOM 1428 N N . ILE A 1 173 ? -9.746 2.698 25.393 1.00 71.38 173 ILE A N 1
ATOM 1429 C CA . ILE A 1 173 ? -10.111 1.329 25.044 1.00 71.38 173 ILE A CA 1
ATOM 1430 C C . ILE A 1 173 ? -11.621 1.082 25.005 1.00 71.38 173 ILE A C 1
ATOM 1432 O O . ILE A 1 173 ? -12.071 0.233 24.236 1.00 71.38 173 ILE A O 1
ATOM 1436 N N . ILE A 1 174 ? -12.398 1.824 25.801 1.00 67.94 174 ILE A N 1
ATOM 1437 C CA . ILE A 1 174 ? -13.861 1.715 25.848 1.00 67.94 174 ILE A CA 1
ATOM 1438 C C . ILE A 1 174 ? -14.439 2.260 24.541 1.00 67.94 174 ILE A C 1
ATOM 1440 O O . ILE A 1 174 ? -15.145 1.538 23.840 1.00 67.94 174 ILE A O 1
ATOM 1444 N N . GLU A 1 175 ? -14.035 3.472 24.156 1.00 71.88 175 GLU A N 1
ATOM 1445 C CA . GLU A 1 175 ? -14.382 4.089 22.874 1.00 71.88 175 GLU A CA 1
ATOM 1446 C C . GLU A 1 175 ? -13.993 3.193 21.703 1.00 71.88 175 GLU A C 1
ATOM 1448 O O . GLU A 1 175 ? -14.821 2.897 20.849 1.00 71.88 175 GLU A O 1
ATOM 1453 N N . TYR A 1 176 ? -12.743 2.719 21.669 1.00 76.94 176 TYR A N 1
ATOM 1454 C CA . TYR A 1 176 ? -12.262 1.873 20.578 1.00 76.94 176 TYR A CA 1
ATOM 1455 C C . TYR A 1 176 ? -13.058 0.565 20.467 1.00 76.94 176 TYR A C 1
ATOM 1457 O O . TYR A 1 176 ? -13.373 0.104 19.368 1.00 76.94 176 TYR A O 1
ATOM 1465 N N . SER A 1 177 ? -13.431 -0.020 21.607 1.00 71.94 177 SER A N 1
ATOM 1466 C CA . SER A 1 177 ? -14.240 -1.240 21.641 1.00 71.94 177 SER A CA 1
ATOM 1467 C C . SER A 1 177 ? -15.686 -0.994 21.205 1.00 71.94 177 SER A C 1
ATOM 1469 O O . SER A 1 177 ? -16.282 -1.896 20.626 1.00 71.94 177 SER A O 1
ATOM 1471 N N . ALA A 1 178 ? -16.246 0.201 21.396 1.00 72.06 178 ALA A N 1
ATOM 1472 C CA . ALA A 1 178 ? -17.611 0.530 20.974 1.00 72.06 178 ALA A CA 1
ATOM 1473 C C . ALA A 1 178 ? -17.760 0.756 19.454 1.00 72.06 178 ALA A C 1
ATOM 1475 O O . ALA A 1 178 ? -18.857 0.637 18.914 1.00 72.06 178 ALA A O 1
ATOM 1476 N N . LEU A 1 179 ? -16.667 1.052 18.743 1.00 76.50 179 LEU A N 1
ATOM 1477 C CA . LEU A 1 179 ? -16.685 1.301 17.296 1.00 76.50 179 LEU A CA 1
ATOM 1478 C C . LEU A 1 179 ? -17.096 0.066 16.480 1.00 76.50 179 LEU A C 1
ATOM 1480 O O . LEU A 1 179 ? -16.819 -1.071 16.855 1.00 76.50 179 LEU A O 1
ATOM 1484 N N . ASN A 1 180 ? -17.683 0.280 15.301 1.00 78.88 180 ASN A N 1
ATOM 1485 C CA . ASN A 1 180 ? -17.899 -0.797 14.330 1.00 78.88 180 ASN A CA 1
ATOM 1486 C C . ASN A 1 180 ? -16.565 -1.245 13.677 1.00 78.88 180 ASN A C 1
ATOM 1488 O O . ASN A 1 180 ? -15.527 -0.606 13.852 1.00 78.88 180 ASN A O 1
ATOM 1492 N N . LYS A 1 181 ? -16.572 -2.359 12.926 1.00 77.50 181 LYS A N 1
ATOM 1493 C CA . LYS A 1 181 ? -15.358 -2.941 12.308 1.00 77.50 181 LYS A CA 1
ATOM 1494 C C . LYS A 1 181 ? -14.570 -1.916 11.478 1.00 77.50 181 LYS A C 1
ATOM 1496 O O . LYS A 1 181 ? -13.355 -1.820 11.625 1.00 77.50 181 LYS A O 1
ATOM 1501 N N . GLU A 1 182 ? -15.272 -1.159 10.645 1.00 82.00 182 GLU A N 1
ATOM 1502 C CA . GLU A 1 182 ? -14.700 -0.159 9.744 1.00 82.00 182 GLU A CA 1
ATOM 1503 C C . GLU A 1 182 ? -14.074 0.999 10.525 1.00 82.00 182 GLU A C 1
ATOM 1505 O O . GLU A 1 182 ? -12.896 1.296 10.358 1.00 82.00 182 GLU A O 1
ATOM 1510 N N . ALA A 1 183 ? -14.796 1.569 11.488 1.00 84.62 183 ALA A N 1
ATOM 1511 C CA . ALA A 1 183 ? -14.297 2.660 12.316 1.00 84.62 183 ALA A CA 1
ATOM 1512 C C . ALA A 1 183 ? -13.100 2.246 13.195 1.00 84.62 183 ALA A C 1
ATOM 1514 O O . ALA A 1 183 ? -12.195 3.050 13.428 1.00 84.62 183 ALA A O 1
ATOM 1515 N N . ARG A 1 184 ? -13.041 0.987 13.656 1.00 84.44 184 ARG A N 1
ATOM 1516 C CA . ARG A 1 184 ? -11.862 0.452 14.366 1.00 84.44 184 ARG A CA 1
ATOM 1517 C C . ARG A 1 184 ? -10.639 0.358 13.463 1.00 84.44 184 ARG A C 1
ATOM 1519 O O . ARG A 1 184 ? -9.540 0.709 13.903 1.00 84.44 184 ARG A O 1
ATOM 1526 N N . PHE A 1 185 ? -10.829 -0.114 12.231 1.00 87.38 185 PHE A N 1
ATOM 1527 C CA . PHE A 1 185 ? -9.774 -0.143 11.223 1.00 87.38 185 PHE A CA 1
ATOM 1528 C C . PHE A 1 185 ? -9.300 1.275 10.904 1.00 87.38 185 PHE A C 1
ATOM 1530 O O . PHE A 1 185 ? -8.109 1.532 11.014 1.00 87.38 185 PHE A O 1
ATOM 1537 N N . LEU A 1 186 ? -10.213 2.213 10.634 1.00 89.12 186 LEU A N 1
ATOM 1538 C CA . LEU A 1 186 ? -9.870 3.607 10.339 1.00 89.12 186 LEU A CA 1
ATOM 1539 C C . LEU A 1 186 ? -9.105 4.279 11.486 1.00 89.12 186 LEU A C 1
ATOM 1541 O O . LEU A 1 186 ? -8.139 4.993 11.229 1.00 89.12 186 LEU A O 1
ATOM 1545 N N . LYS A 1 187 ? -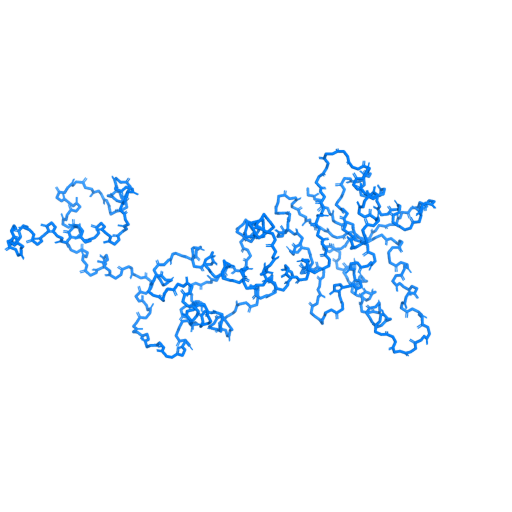9.459 4.014 12.753 1.00 89.00 187 LYS A N 1
ATOM 1546 C CA . LYS A 1 187 ? -8.677 4.513 13.900 1.00 89.00 187 LYS A CA 1
ATOM 1547 C C . LYS A 1 187 ? -7.264 3.928 13.954 1.00 89.00 187 LYS A C 1
ATOM 1549 O O . LYS A 1 187 ? -6.317 4.661 14.224 1.00 89.00 187 LYS A O 1
ATOM 1554 N N . LEU A 1 188 ? -7.112 2.627 13.702 1.00 90.19 188 LEU A N 1
ATOM 1555 C CA . LEU A 1 188 ? -5.791 1.996 13.668 1.00 90.19 188 LEU A CA 1
ATOM 1556 C C . LEU A 1 188 ? -4.960 2.490 12.475 1.00 90.19 188 LEU A C 1
ATOM 1558 O O . LEU A 1 188 ? -3.775 2.773 12.630 1.00 90.19 188 LEU A O 1
ATOM 1562 N N . LEU A 1 189 ? -5.585 2.622 11.306 1.00 92.06 189 LEU A N 1
ATOM 1563 C CA . LEU A 1 189 ? -4.981 3.176 10.102 1.00 92.06 189 LEU A CA 1
ATOM 1564 C C . LEU A 1 189 ? -4.514 4.611 10.354 1.00 92.06 189 LEU A C 1
ATOM 1566 O O . LEU A 1 189 ? -3.374 4.930 10.042 1.00 92.06 189 LEU A O 1
ATOM 1570 N N . ASP A 1 190 ? -5.346 5.457 10.967 1.00 91.50 190 ASP A N 1
ATOM 1571 C CA . ASP A 1 190 ? -4.976 6.831 11.316 1.00 91.50 190 ASP A CA 1
ATOM 1572 C C . ASP A 1 190 ? -3.751 6.877 12.238 1.00 91.50 190 ASP A C 1
ATOM 1574 O O . ASP A 1 190 ? -2.831 7.655 11.985 1.00 91.50 190 ASP A O 1
ATOM 1578 N N . TYR A 1 191 ? -3.698 6.006 13.251 1.00 92.12 191 TYR A N 1
ATOM 1579 C CA . TYR A 1 191 ? -2.530 5.867 14.122 1.00 92.12 191 TYR A CA 1
ATOM 1580 C C . TYR A 1 191 ? -1.268 5.469 13.340 1.00 92.12 191 TYR A C 1
ATOM 1582 O O . TYR A 1 191 ? -0.258 6.170 13.399 1.00 92.12 191 TYR A O 1
ATOM 1590 N N . LEU A 1 192 ? -1.330 4.380 12.566 1.00 93.38 192 LEU A N 1
ATOM 1591 C CA . LEU A 1 192 ? -0.179 3.861 11.819 1.00 93.38 192 LEU A CA 1
ATOM 1592 C C . LEU A 1 192 ? 0.307 4.835 10.744 1.00 93.38 192 LEU A C 1
ATOM 1594 O O . LEU A 1 192 ? 1.510 4.999 10.552 1.00 93.38 192 LEU A O 1
ATOM 1598 N N . VAL A 1 193 ? -0.618 5.504 10.057 1.00 93.25 193 VAL A N 1
ATOM 1599 C CA . VAL A 1 193 ? -0.301 6.524 9.057 1.00 93.25 193 VAL A CA 1
ATOM 1600 C C . VAL A 1 193 ? 0.402 7.707 9.713 1.00 93.25 193 VAL A C 1
ATOM 1602 O O . VAL A 1 193 ? 1.423 8.150 9.196 1.00 93.25 193 VAL A O 1
ATOM 1605 N N . LYS A 1 194 ? -0.090 8.200 10.856 1.00 90.19 194 LYS A N 1
ATOM 1606 C CA . LYS A 1 194 ? 0.553 9.310 11.580 1.00 90.19 194 LYS A CA 1
ATOM 1607 C C . LYS A 1 194 ? 1.951 8.954 12.081 1.00 90.19 194 LYS A C 1
ATOM 1609 O O . LYS A 1 194 ? 2.828 9.813 12.052 1.00 90.19 194 LYS A O 1
ATOM 1614 N N . ASP A 1 195 ? 2.161 7.714 12.516 1.00 90.94 195 ASP A N 1
ATOM 1615 C CA . ASP A 1 195 ? 3.471 7.237 12.973 1.00 90.94 195 ASP A CA 1
ATOM 1616 C C . ASP A 1 195 ? 4.463 7.079 11.805 1.00 90.94 195 ASP A C 1
ATOM 1618 O O . ASP A 1 195 ? 5.577 7.602 11.838 1.00 90.94 195 ASP A O 1
ATOM 1622 N N . ILE A 1 196 ? 4.050 6.408 10.723 1.00 93.31 196 ILE A N 1
ATOM 1623 C CA . ILE A 1 196 ? 4.938 6.045 9.604 1.00 93.31 196 ILE A CA 1
ATOM 1624 C C . ILE A 1 196 ? 5.148 7.206 8.624 1.00 93.31 196 ILE A C 1
ATOM 1626 O O . ILE A 1 196 ? 6.262 7.409 8.133 1.00 93.31 196 ILE A O 1
ATOM 1630 N N . LEU A 1 197 ? 4.091 7.967 8.328 1.00 93.38 197 LEU A N 1
ATOM 1631 C CA . LEU A 1 197 ? 4.122 9.138 7.444 1.00 93.38 197 LEU A CA 1
ATOM 1632 C C . LEU A 1 197 ? 4.327 10.438 8.219 1.00 93.38 197 LEU A C 1
ATOM 1634 O O . LEU A 1 197 ? 3.977 11.513 7.736 1.00 93.38 197 LEU A O 1
ATOM 1638 N N . LYS A 1 198 ? 4.920 10.359 9.412 1.00 90.69 198 LYS A N 1
ATOM 1639 C CA . LYS A 1 198 ? 5.325 11.549 10.146 1.00 90.69 198 LYS A CA 1
ATOM 1640 C C . LYS A 1 198 ? 6.196 12.444 9.255 1.00 90.69 198 LYS A C 1
ATOM 1642 O O . LYS A 1 198 ? 7.029 11.950 8.486 1.00 90.69 198 LYS A O 1
ATOM 1647 N N . ASP A 1 199 ? 5.958 13.748 9.366 1.00 91.69 199 ASP A N 1
ATOM 1648 C CA . ASP A 1 199 ? 6.631 14.818 8.622 1.00 91.69 199 ASP A CA 1
ATOM 1649 C C . ASP A 1 199 ? 6.327 14.858 7.107 1.00 91.69 199 ASP A C 1
ATOM 1651 O O . ASP A 1 199 ? 6.931 15.649 6.383 1.00 91.69 199 ASP A O 1
ATOM 1655 N N . GLU A 1 200 ? 5.382 14.047 6.617 1.00 94.25 200 GLU A N 1
ATOM 1656 C CA . GLU A 1 200 ? 4.873 14.145 5.244 1.00 94.25 200 GLU A CA 1
ATOM 1657 C C . GLU A 1 200 ? 3.755 15.191 5.106 1.00 94.25 200 GLU A C 1
ATOM 1659 O O . GLU A 1 200 ? 3.102 15.582 6.073 1.00 94.25 200 GLU A O 1
ATOM 1664 N N . GLU A 1 201 ? 3.514 15.631 3.871 1.00 93.12 201 GLU A N 1
ATOM 1665 C CA . GLU A 1 201 ? 2.447 16.579 3.535 1.00 93.12 201 GLU A CA 1
ATOM 1666 C C . GLU A 1 201 ? 1.058 15.993 3.832 1.00 93.12 201 GLU A C 1
ATOM 1668 O O . GLU A 1 201 ? 0.767 14.844 3.494 1.00 93.12 201 GLU A O 1
ATOM 1673 N N . GLU A 1 202 ? 0.169 16.809 4.403 1.00 92.38 202 GLU A N 1
ATOM 1674 C CA . GLU A 1 202 ? -1.189 16.392 4.778 1.00 92.38 202 GLU A CA 1
ATOM 1675 C C . GLU A 1 202 ? -2.001 15.880 3.577 1.00 92.38 202 GLU A C 1
ATOM 1677 O O . GLU A 1 202 ? -2.704 14.878 3.688 1.00 92.38 202 GLU A O 1
ATOM 1682 N N . GLU A 1 203 ? -1.835 16.500 2.404 1.00 91.75 203 GLU A N 1
ATOM 1683 C CA . GLU A 1 203 ? -2.450 16.041 1.152 1.00 91.75 203 GLU A CA 1
ATOM 1684 C C . GLU A 1 203 ? -2.022 14.608 0.801 1.00 91.75 203 GLU A C 1
ATOM 1686 O O . GLU A 1 203 ? -2.853 13.767 0.456 1.00 91.75 203 GLU A O 1
ATOM 1691 N N . PHE A 1 204 ? -0.731 14.294 0.947 1.00 92.06 204 PHE A N 1
ATOM 1692 C CA . PHE A 1 204 ? -0.218 12.949 0.699 1.00 92.06 204 PHE A CA 1
ATOM 1693 C C . PHE A 1 204 ? -0.751 11.952 1.732 1.00 92.06 204 PHE A C 1
ATOM 1695 O O . PHE A 1 204 ? -1.204 10.871 1.363 1.00 92.06 204 PHE A O 1
ATOM 1702 N N . ILE A 1 205 ? -0.752 12.324 3.014 1.00 94.12 205 ILE A N 1
ATOM 1703 C CA . ILE A 1 205 ? -1.286 11.500 4.106 1.00 94.12 205 ILE A CA 1
ATOM 1704 C C . ILE A 1 205 ? -2.757 11.141 3.865 1.00 94.12 205 ILE A C 1
ATOM 1706 O O . ILE A 1 205 ? -3.129 9.970 3.983 1.00 94.12 205 ILE A O 1
ATOM 1710 N N . ASN A 1 206 ? -3.583 12.126 3.507 1.00 92.81 206 ASN A N 1
ATOM 1711 C CA . ASN A 1 206 ? -5.006 11.918 3.244 1.00 92.81 206 ASN A CA 1
ATOM 1712 C C . ASN A 1 206 ? -5.214 11.000 2.038 1.00 92.81 206 ASN A C 1
ATOM 1714 O O . ASN A 1 206 ? -5.973 10.039 2.135 1.00 92.81 206 ASN A O 1
ATOM 1718 N N . LYS A 1 207 ? -4.438 11.194 0.965 1.00 92.25 207 LYS A N 1
ATOM 1719 C CA . LYS A 1 207 ? -4.480 10.317 -0.211 1.00 92.25 207 LYS A CA 1
ATOM 1720 C C . LYS A 1 207 ? -4.172 8.855 0.125 1.00 92.25 207 LYS A C 1
ATOM 1722 O O . LYS A 1 207 ? -4.828 7.952 -0.385 1.00 92.25 207 LYS A O 1
ATOM 1727 N N . ILE A 1 208 ? -3.183 8.606 0.988 1.00 94.06 208 ILE A N 1
ATOM 1728 C CA . ILE A 1 208 ? -2.845 7.239 1.411 1.00 94.06 208 ILE A CA 1
ATOM 1729 C C . ILE A 1 208 ? -3.972 6.624 2.247 1.00 94.06 208 ILE A C 1
ATOM 1731 O O . ILE A 1 208 ? -4.310 5.461 2.033 1.00 94.06 208 ILE A O 1
ATOM 1735 N N . LYS A 1 209 ? -4.585 7.386 3.162 1.00 92.75 209 LYS A N 1
ATOM 1736 C CA . LYS A 1 209 ? -5.738 6.913 3.949 1.00 92.75 209 LYS A CA 1
ATOM 1737 C C . LYS A 1 209 ? -6.913 6.525 3.054 1.00 92.75 209 LYS A C 1
ATOM 1739 O O . LYS A 1 209 ? -7.416 5.412 3.182 1.00 92.75 209 LYS A O 1
ATOM 1744 N N . GLU A 1 210 ? -7.277 7.404 2.121 1.00 92.38 210 GLU A N 1
ATOM 1745 C CA . GLU A 1 210 ? -8.322 7.151 1.123 1.00 92.38 210 GLU A CA 1
ATOM 1746 C C . GLU A 1 210 ? -8.010 5.895 0.298 1.00 92.38 210 GLU A C 1
ATOM 1748 O O . GLU A 1 210 ? -8.890 5.070 0.061 1.00 92.38 210 GLU A O 1
ATOM 1753 N N . GLY A 1 211 ? -6.745 5.698 -0.090 1.00 92.62 211 GLY A N 1
ATOM 1754 C CA . GLY A 1 211 ? -6.307 4.505 -0.810 1.00 92.62 211 GLY A CA 1
ATOM 1755 C C . GLY A 1 211 ? -6.555 3.203 -0.046 1.00 92.62 211 GLY A C 1
ATOM 1756 O O . GLY A 1 211 ? -7.086 2.250 -0.615 1.00 92.62 211 GLY A O 1
ATOM 1757 N N . PHE A 1 212 ? -6.220 3.155 1.245 1.00 91.88 212 PHE A N 1
ATOM 1758 C CA . PHE A 1 212 ? -6.488 1.977 2.080 1.00 91.88 212 PHE A CA 1
ATOM 1759 C C . PHE A 1 212 ? -7.983 1.733 2.298 1.00 91.88 212 PHE A C 1
ATOM 1761 O O . PHE A 1 212 ? -8.424 0.584 2.238 1.00 91.88 212 PHE A O 1
ATOM 1768 N N . GLU A 1 213 ? -8.756 2.795 2.524 1.00 89.44 213 GLU A N 1
ATOM 1769 C CA . GLU A 1 213 ? -10.206 2.719 2.711 1.00 89.44 213 GLU A CA 1
ATOM 1770 C C . GLU A 1 213 ? -10.907 2.171 1.459 1.00 89.44 213 GLU A C 1
ATOM 1772 O O . GLU A 1 213 ? -11.662 1.199 1.542 1.00 89.44 213 GLU A O 1
ATOM 1777 N N . LEU A 1 214 ? -10.591 2.722 0.281 1.00 90.50 214 LEU A N 1
ATOM 1778 C CA . LEU A 1 214 ? -11.182 2.302 -0.993 1.00 90.50 214 LEU A CA 1
ATOM 1779 C C . LEU A 1 214 ? -10.838 0.853 -1.355 1.00 90.50 214 LEU A C 1
ATOM 1781 O O . LEU A 1 214 ? -11.689 0.125 -1.870 1.00 90.50 214 LEU A O 1
ATOM 1785 N N . LEU A 1 215 ? -9.601 0.427 -1.087 1.00 87.88 215 LEU A N 1
ATOM 1786 C CA . LEU A 1 215 ? -9.129 -0.918 -1.426 1.00 87.88 215 LEU A CA 1
ATOM 1787 C C . LEU A 1 215 ? -9.500 -1.978 -0.382 1.00 87.88 215 LEU A C 1
ATOM 1789 O O . LEU A 1 215 ? -9.348 -3.167 -0.664 1.00 87.88 215 LEU A O 1
ATOM 1793 N N . LYS A 1 216 ? -9.986 -1.571 0.800 1.00 83.31 216 LYS A N 1
ATOM 1794 C CA . LYS A 1 216 ? -10.302 -2.464 1.931 1.00 83.31 216 LYS A CA 1
ATOM 1795 C C . LYS A 1 216 ? -9.132 -3.381 2.317 1.00 83.31 216 LYS A C 1
ATOM 1797 O O . LYS A 1 216 ? -9.315 -4.536 2.705 1.00 83.31 216 LYS A O 1
ATOM 1802 N N . GLU A 1 217 ? -7.911 -2.875 2.183 1.00 78.62 217 GLU A N 1
ATOM 1803 C CA . GLU A 1 217 ? -6.684 -3.597 2.533 1.00 78.62 217 GLU A CA 1
ATOM 1804 C C . GLU A 1 217 ? -6.447 -3.528 4.049 1.00 78.62 217 GLU A C 1
ATOM 1806 O O . GLU A 1 217 ? -6.619 -2.474 4.657 1.00 78.62 217 GLU A O 1
ATOM 1811 N N . GLY A 1 218 ? -6.027 -4.633 4.673 1.00 74.38 218 GLY A N 1
ATOM 1812 C CA . GLY A 1 218 ? -5.748 -4.669 6.116 1.00 74.38 218 GLY A CA 1
ATOM 1813 C C . GLY A 1 218 ? -6.979 -4.751 7.033 1.00 74.38 218 GLY A C 1
ATOM 1814 O O . GLY A 1 218 ? -6.870 -4.442 8.221 1.00 74.38 218 GLY A O 1
ATOM 1815 N N . GLU A 1 219 ? -8.150 -5.165 6.528 1.00 76.12 219 GLU A N 1
ATOM 1816 C CA . GLU A 1 219 ? -9.344 -5.356 7.363 1.00 76.12 219 GLU A CA 1
ATOM 1817 C C . GLU A 1 219 ? -9.109 -6.372 8.497 1.00 76.12 219 GLU A C 1
ATOM 1819 O O . GLU A 1 219 ? -8.830 -7.551 8.274 1.00 76.12 219 GLU A O 1
ATOM 1824 N N . ILE A 1 220 ? -9.342 -5.943 9.738 1.00 77.00 220 ILE A N 1
ATOM 1825 C CA . ILE A 1 220 ? -9.219 -6.800 10.922 1.00 77.00 220 ILE A CA 1
ATOM 1826 C C . ILE A 1 220 ? -10.575 -7.422 11.248 1.00 77.00 220 ILE A C 1
ATOM 1828 O O . ILE A 1 220 ? -11.579 -6.723 11.410 1.00 77.00 220 ILE A O 1
ATOM 1832 N N . THR A 1 221 ? -10.630 -8.748 11.378 1.00 78.94 221 THR A N 1
ATOM 1833 C CA . THR A 1 221 ? -11.854 -9.428 11.821 1.00 78.94 221 THR A CA 1
ATOM 1834 C C . THR A 1 221 ? -12.109 -9.192 13.309 1.00 78.94 221 THR A C 1
ATOM 1836 O O . THR A 1 221 ? -11.194 -8.964 14.103 1.00 78.94 221 THR A O 1
ATOM 1839 N N . GLN A 1 222 ? -13.376 -9.270 13.718 1.00 75.62 222 GLN A N 1
ATOM 1840 C CA . GLN A 1 222 ? -13.748 -9.064 15.117 1.00 75.62 222 GLN A CA 1
ATOM 1841 C C . GLN A 1 222 ? -13.092 -10.089 16.053 1.00 75.62 222 GLN A C 1
ATOM 1843 O O . GLN A 1 222 ? -12.677 -9.727 17.152 1.00 75.62 222 GLN A O 1
ATOM 1848 N N . ASP A 1 223 ? -12.948 -11.338 15.614 1.00 80.12 223 ASP A N 1
ATOM 1849 C CA . ASP A 1 223 ? -12.316 -12.385 16.418 1.00 80.12 223 ASP A CA 1
ATOM 1850 C C . ASP A 1 223 ? -10.820 -12.112 16.630 1.00 80.12 223 ASP A C 1
ATOM 1852 O O . ASP A 1 223 ? -10.343 -12.194 17.767 1.00 80.12 2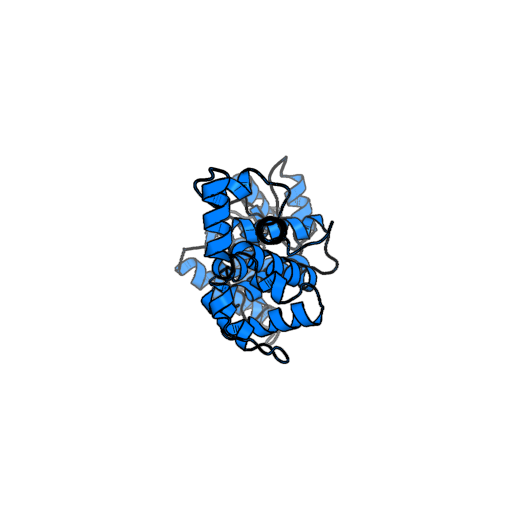23 ASP A O 1
ATOM 1856 N N . VAL A 1 224 ? -10.103 -11.699 15.573 1.00 83.88 224 VAL A N 1
ATOM 1857 C CA . VAL A 1 224 ? -8.683 -11.307 15.653 1.00 83.88 224 VAL A CA 1
ATOM 1858 C C . VAL A 1 224 ? -8.510 -10.150 16.632 1.00 83.88 224 VAL A C 1
ATOM 1860 O O . VAL A 1 224 ? -7.630 -10.174 17.499 1.00 83.88 224 VAL A O 1
ATOM 1863 N N . LEU A 1 225 ? -9.385 -9.147 16.542 1.00 81.56 225 LEU A N 1
ATOM 1864 C CA . LEU A 1 225 ? -9.361 -8.003 17.441 1.00 81.56 225 LEU A CA 1
ATOM 1865 C C . LEU A 1 225 ? -9.590 -8.414 18.901 1.00 81.56 225 LEU A C 1
ATOM 1867 O O . LEU A 1 225 ? -8.772 -8.082 19.757 1.00 81.56 225 LEU A O 1
ATOM 1871 N N . ILE A 1 226 ? -10.679 -9.133 19.197 1.00 76.75 226 ILE A N 1
ATOM 1872 C CA . ILE A 1 226 ? -11.029 -9.530 20.572 1.00 76.75 226 ILE A CA 1
ATOM 1873 C C . ILE A 1 226 ? -9.886 -10.333 21.197 1.00 76.75 226 ILE A C 1
ATOM 1875 O O . ILE A 1 226 ? -9.518 -10.109 22.354 1.00 76.75 226 ILE A O 1
ATOM 1879 N N . LYS A 1 227 ? -9.291 -11.251 20.429 1.00 84.06 227 LYS A N 1
ATOM 1880 C CA . LYS A 1 227 ? -8.165 -12.068 20.886 1.00 84.06 227 LYS A CA 1
ATOM 1881 C C . LYS A 1 227 ? -6.938 -11.223 21.225 1.00 84.06 227 LYS A C 1
ATOM 1883 O O . LYS A 1 227 ? -6.254 -11.531 22.196 1.00 84.06 227 LYS A O 1
ATOM 1888 N N . ASN A 1 228 ? -6.666 -10.169 20.457 1.00 87.00 228 ASN A N 1
ATOM 1889 C CA . ASN A 1 228 ? -5.546 -9.263 20.710 1.00 87.00 228 ASN A CA 1
ATOM 1890 C C . ASN A 1 228 ? -5.812 -8.283 21.856 1.00 87.00 228 ASN A C 1
ATOM 1892 O O . ASN A 1 228 ? -4.901 -8.039 22.641 1.00 87.00 228 ASN A O 1
ATOM 1896 N N . LEU A 1 229 ? -7.042 -7.781 22.017 1.00 81.88 229 LEU A N 1
ATOM 1897 C CA . LEU A 1 229 ? -7.404 -6.948 23.169 1.00 81.88 229 LEU A CA 1
ATOM 1898 C C . LEU A 1 229 ? -7.152 -7.701 24.481 1.00 81.88 229 LEU A C 1
ATOM 1900 O O . LEU A 1 229 ? -6.504 -7.163 25.370 1.00 81.88 229 LEU A O 1
ATOM 1904 N N . LYS A 1 230 ? -7.514 -8.992 24.560 1.00 79.06 230 LYS A N 1
ATOM 1905 C CA . LYS A 1 230 ? -7.229 -9.862 25.724 1.00 79.06 230 LYS A CA 1
ATOM 1906 C C . LYS A 1 230 ? -5.738 -9.990 26.078 1.00 79.06 230 LYS A C 1
ATOM 1908 O O . LYS A 1 230 ? -5.430 -10.426 27.184 1.00 79.06 230 LYS A O 1
ATOM 1913 N N . LYS A 1 231 ? -4.822 -9.658 25.160 1.00 84.81 231 LYS A N 1
ATOM 1914 C CA . LYS A 1 231 ? -3.364 -9.745 25.355 1.00 84.81 231 LYS A CA 1
ATOM 1915 C C . LYS A 1 231 ? -2.732 -8.439 25.847 1.00 84.81 231 LYS A C 1
ATOM 1917 O O . LYS A 1 231 ? -1.528 -8.426 26.090 1.00 84.81 231 LYS A O 1
ATOM 1922 N N . LEU A 1 232 ? -3.496 -7.350 25.960 1.00 81.44 232 LEU A N 1
ATOM 1923 C CA . LEU A 1 232 ? -2.955 -6.053 26.366 1.00 81.44 232 LEU A CA 1
ATOM 1924 C C . LEU A 1 232 ? -2.500 -6.076 27.828 1.00 81.44 232 LEU A C 1
ATOM 1926 O O . LEU A 1 232 ? -3.219 -6.521 28.725 1.00 81.44 232 LEU A O 1
ATOM 1930 N N . ASN A 1 233 ? -1.294 -5.573 28.072 1.00 71.00 233 ASN A N 1
ATOM 1931 C CA . ASN A 1 233 ? -0.697 -5.555 29.400 1.00 71.00 233 ASN A CA 1
ATOM 1932 C C . ASN A 1 233 ? -1.262 -4.393 30.220 1.00 71.00 233 ASN A C 1
ATOM 1934 O O . ASN A 1 233 ? -1.356 -3.266 29.745 1.00 71.00 233 ASN A O 1
ATOM 1938 N N . GLY A 1 234 ? -1.608 -4.662 31.481 1.00 61.94 234 GLY A N 1
ATOM 1939 C CA . GLY A 1 234 ? -2.144 -3.647 32.398 1.00 61.94 234 GLY A CA 1
ATOM 1940 C C . GLY A 1 234 ? -3.647 -3.385 32.259 1.00 61.94 234 GLY A C 1
ATOM 1941 O O . GLY A 1 234 ? -4.213 -2.684 33.095 1.00 61.94 234 GLY A O 1
ATOM 1942 N N . TYR A 1 235 ? -4.314 -4.008 31.287 1.00 61.41 235 TYR A N 1
ATOM 1943 C CA . TYR A 1 235 ? -5.760 -3.926 31.104 1.00 61.41 235 TYR A CA 1
ATOM 1944 C C . TYR A 1 235 ? -6.421 -5.231 31.573 1.00 61.41 235 TYR A C 1
ATOM 1946 O O . TYR A 1 235 ? -6.114 -6.316 31.082 1.00 61.41 235 TYR A O 1
ATOM 1954 N N . LYS A 1 236 ? -7.324 -5.147 32.560 1.00 47.34 236 LYS A N 1
ATOM 1955 C CA . LYS A 1 236 ? -8.141 -6.288 33.003 1.00 47.34 236 LYS A CA 1
ATOM 1956 C C . LYS A 1 236 ? -9.480 -6.244 32.288 1.00 47.34 236 LYS A C 1
ATOM 1958 O O . LYS A 1 236 ? -10.349 -5.452 32.635 1.00 47.34 236 LYS A O 1
ATOM 1963 N N . PHE A 1 237 ? -9.631 -7.106 31.297 1.00 53.25 237 PHE A N 1
ATOM 1964 C CA . PHE A 1 237 ? -10.879 -7.244 30.566 1.00 53.25 237 PHE A CA 1
ATOM 1965 C C . PHE A 1 237 ? -11.827 -8.177 31.320 1.00 53.25 237 PHE A C 1
ATOM 1967 O O . PHE A 1 237 ? -11.439 -9.289 31.677 1.00 53.25 237 PHE A O 1
ATOM 1974 N N . GLY A 1 238 ? -13.060 -7.723 31.560 1.00 47.47 238 GLY A N 1
ATOM 1975 C CA . GLY A 1 238 ? -14.185 -8.615 31.859 1.00 47.47 238 GLY A CA 1
ATOM 1976 C C . GLY A 1 238 ? -14.578 -9.428 30.618 1.00 47.47 238 GLY A C 1
ATOM 1977 O O . GLY A 1 238 ? -13.765 -9.611 29.708 1.00 47.47 238 GLY A O 1
ATOM 1978 N N . ASP A 1 239 ? -15.826 -9.889 30.535 1.00 41.62 239 ASP A N 1
ATOM 1979 C CA . ASP A 1 239 ? -16.321 -10.556 29.326 1.00 41.62 239 ASP A CA 1
ATOM 1980 C C . ASP A 1 239 ? -16.295 -9.599 28.122 1.00 41.62 239 ASP A C 1
ATOM 1982 O O . ASP A 1 239 ? -17.209 -8.817 27.888 1.00 41.62 239 ASP A O 1
ATOM 1986 N N . LEU A 1 240 ? -15.238 -9.673 27.308 1.00 47.62 240 LEU A N 1
ATOM 1987 C CA . LEU A 1 240 ? -15.162 -9.001 26.003 1.00 47.62 240 LEU A CA 1
ATOM 1988 C C . LEU A 1 240 ? -16.185 -9.553 24.998 1.00 47.62 240 LEU A C 1
ATOM 1990 O O . LEU A 1 240 ? -16.330 -8.987 23.918 1.00 47.62 240 LEU A O 1
ATOM 1994 N N . ASP A 1 241 ? -16.923 -10.613 25.343 1.00 40.91 241 ASP A N 1
ATOM 1995 C CA . ASP A 1 241 ? -18.128 -11.015 24.610 1.00 40.91 241 ASP A CA 1
ATOM 1996 C C . ASP A 1 241 ? -19.238 -9.950 24.690 1.00 40.91 241 ASP A C 1
ATOM 1998 O O . ASP A 1 241 ? -20.109 -9.907 23.824 1.00 40.91 241 ASP A O 1
ATOM 2002 N N . VAL A 1 242 ? -19.142 -8.999 25.624 1.00 40.09 242 VAL A N 1
ATOM 2003 C CA . VAL A 1 242 ? -19.953 -7.773 25.635 1.00 40.09 242 VAL A CA 1
ATOM 2004 C C . VAL A 1 242 ? -19.591 -6.834 24.471 1.00 40.09 242 VAL A C 1
ATOM 2006 O O . VAL A 1 242 ? -20.424 -6.075 24.008 1.00 40.09 242 VAL A O 1
ATOM 2009 N N . VAL A 1 243 ? -18.410 -6.934 23.852 1.00 42.12 243 VAL A N 1
ATOM 2010 C CA . VAL A 1 243 ? -18.101 -6.164 22.623 1.00 42.12 243 VAL A CA 1
ATOM 2011 C C . VAL A 1 243 ? -18.918 -6.664 21.412 1.00 42.12 243 VAL A C 1
ATOM 2013 O O . VAL A 1 243 ? -18.982 -5.997 20.379 1.00 42.12 243 VAL A O 1
ATOM 2016 N N . LYS A 1 244 ? -19.581 -7.830 21.518 1.00 45.44 244 LYS A N 1
ATOM 2017 C CA . LYS A 1 244 ? -20.561 -8.317 20.525 1.00 45.44 244 LYS A CA 1
ATOM 2018 C C . LYS A 1 244 ? -21.978 -7.774 20.751 1.00 45.44 244 LYS A C 1
ATOM 2020 O O . LYS A 1 244 ? -22.829 -7.979 19.891 1.00 45.44 244 LYS A O 1
ATOM 2025 N N . ARG A 1 245 ? -22.251 -7.116 21.880 1.00 45.75 245 ARG A N 1
ATOM 2026 C CA . ARG A 1 245 ? -23.602 -6.768 22.335 1.00 45.75 245 ARG A CA 1
ATOM 2027 C C . ARG A 1 245 ? -23.567 -5.405 22.989 1.00 45.75 245 ARG A C 1
ATOM 2029 O O . ARG A 1 245 ? -22.968 -5.291 24.040 1.00 45.75 245 ARG A O 1
ATOM 2036 N N . ASN A 1 246 ? -24.187 -4.388 22.400 1.00 53.56 246 ASN A N 1
ATOM 2037 C CA . ASN A 1 246 ? -24.228 -3.060 23.010 1.00 53.56 246 ASN A CA 1
ATOM 2038 C C . ASN A 1 246 ? -24.824 -3.169 24.439 1.00 53.56 246 ASN A C 1
ATOM 2040 O O . ASN A 1 246 ? -26.041 -3.357 24.550 1.00 53.56 246 ASN A O 1
ATOM 2044 N N . PRO A 1 247 ? -24.011 -3.141 25.523 1.00 57.03 247 PRO A N 1
ATOM 2045 C CA . PRO A 1 247 ? -24.451 -3.613 26.837 1.00 57.03 247 PRO A CA 1
ATOM 2046 C C . PRO A 1 247 ? -25.601 -2.777 27.371 1.00 57.03 247 PRO A C 1
ATOM 2048 O O . PRO A 1 247 ? -26.525 -3.323 27.952 1.00 57.03 247 PRO A O 1
ATOM 2051 N N . LEU A 1 248 ? -25.601 -1.479 27.070 1.00 60.34 248 LEU A N 1
ATOM 2052 C CA . LEU A 1 248 ? -26.646 -0.541 27.463 1.00 60.34 248 LEU A CA 1
ATOM 2053 C C . LEU A 1 248 ? -28.002 -0.865 26.819 1.00 60.34 248 LEU A C 1
ATOM 2055 O O . LEU A 1 248 ? -29.039 -0.759 27.469 1.00 60.34 248 LEU A O 1
ATOM 2059 N N . LYS A 1 249 ? -28.016 -1.294 25.550 1.00 67.56 249 LYS A N 1
ATOM 2060 C CA . LYS A 1 249 ? -29.257 -1.636 24.837 1.00 67.56 249 LYS A CA 1
ATOM 2061 C C . LYS A 1 249 ? -29.851 -2.953 25.340 1.00 67.56 249 LYS A C 1
ATOM 2063 O O . LYS A 1 249 ? -31.071 -3.085 25.385 1.00 67.56 249 LYS A O 1
ATOM 2068 N N . GLU A 1 250 ? -29.008 -3.913 25.727 1.00 64.94 250 GLU A N 1
ATOM 2069 C CA . GLU A 1 250 ? -29.452 -5.176 26.335 1.00 64.94 250 GLU A CA 1
ATOM 2070 C C . GLU A 1 250 ? -29.855 -5.007 27.806 1.00 64.94 250 GLU A C 1
ATOM 2072 O O . GLU A 1 250 ? -30.915 -5.486 28.209 1.00 64.94 250 GLU A O 1
ATOM 2077 N N . GLU A 1 251 ? -29.055 -4.290 28.597 1.00 76.38 251 GLU A N 1
ATOM 2078 C CA . GLU A 1 251 ? -29.317 -4.002 30.013 1.00 76.38 251 GLU A CA 1
ATOM 2079 C C . GLU A 1 251 ? -30.652 -3.273 30.196 1.00 76.38 251 GLU A C 1
ATOM 2081 O O . GLU A 1 251 ? -31.416 -3.585 31.112 1.00 76.38 251 GLU A O 1
ATOM 2086 N N . HIS A 1 252 ? -30.974 -2.366 29.272 1.00 83.00 252 HIS A N 1
ATOM 2087 C CA . HIS A 1 252 ? -32.184 -1.547 29.304 1.00 83.00 252 HIS A CA 1
ATOM 2088 C C . HIS A 1 252 ? -33.211 -1.940 28.242 1.00 83.00 252 HIS A C 1
ATOM 2090 O O . HIS A 1 252 ? -34.087 -1.150 27.880 1.00 83.00 252 HIS A O 1
ATOM 2096 N N . GLN A 1 253 ? -33.138 -3.171 27.726 1.00 83.44 253 GLN A N 1
ATOM 2097 C CA . GLN A 1 253 ? -34.012 -3.629 26.644 1.00 83.44 253 GLN A CA 1
ATOM 2098 C C . GLN A 1 253 ? -35.497 -3.482 26.998 1.00 83.44 253 GLN A C 1
ATOM 2100 O O . GLN A 1 253 ? -36.315 -3.175 26.128 1.00 83.44 253 GLN A O 1
ATOM 2105 N N . LYS A 1 254 ? -35.866 -3.682 28.269 1.00 87.69 254 LYS A N 1
ATOM 2106 C CA . LYS A 1 254 ? -37.253 -3.546 28.736 1.00 87.69 254 LYS A CA 1
ATOM 2107 C C . LYS A 1 254 ? -37.722 -2.096 28.681 1.00 87.69 254 LYS A C 1
ATOM 2109 O O . LYS A 1 254 ? -38.784 -1.829 28.122 1.00 87.69 254 LYS A O 1
ATOM 2114 N N . GLU A 1 255 ? -36.933 -1.179 29.225 1.00 89.56 255 GLU A N 1
ATOM 2115 C CA . GLU A 1 255 ? -37.183 0.262 29.240 1.00 89.56 255 GLU A CA 1
ATOM 2116 C C . GLU A 1 255 ? -37.257 0.827 27.818 1.00 89.56 255 GLU A C 1
ATOM 2118 O O . GLU A 1 255 ? -38.173 1.590 27.501 1.00 89.56 255 GLU A O 1
ATOM 2123 N N . ILE A 1 256 ? -36.347 0.388 26.944 1.00 88.56 256 ILE A N 1
ATOM 2124 C CA . ILE A 1 256 ? -36.309 0.764 25.528 1.00 88.56 256 ILE A CA 1
ATOM 2125 C C . ILE A 1 256 ? -37.541 0.228 24.798 1.00 88.56 256 ILE A C 1
ATOM 2127 O O . ILE A 1 256 ? -38.254 0.997 24.160 1.00 88.56 256 ILE A O 1
ATOM 2131 N N . THR A 1 257 ? -37.852 -1.065 24.923 1.00 90.62 257 THR A N 1
ATOM 2132 C CA . THR A 1 257 ? -39.021 -1.672 24.255 1.00 90.62 257 THR A CA 1
ATOM 2133 C C . THR A 1 257 ? -40.321 -1.010 24.705 1.00 90.62 257 THR A C 1
ATOM 2135 O O . THR A 1 257 ? -41.209 -0.752 23.892 1.00 90.62 257 THR A O 1
ATOM 2138 N N . TYR A 1 258 ? -40.434 -0.710 26.000 1.00 90.56 258 TYR A N 1
ATOM 2139 C CA . TYR A 1 258 ? -41.587 -0.006 26.540 1.00 90.56 258 TYR A CA 1
ATOM 2140 C C . TYR A 1 258 ? -41.688 1.415 25.972 1.00 90.56 258 TYR A C 1
ATOM 2142 O O . TYR A 1 258 ? -42.759 1.803 25.511 1.00 90.56 258 TYR A O 1
ATOM 2150 N N . PHE A 1 259 ? -40.579 2.162 25.938 1.00 91.06 259 PHE A N 1
ATOM 2151 C CA . PHE A 1 259 ? -40.544 3.515 25.380 1.00 91.06 259 PHE A CA 1
ATOM 2152 C C . PHE A 1 259 ? -40.922 3.542 23.895 1.00 91.06 259 PHE A C 1
ATOM 2154 O O . PHE A 1 259 ? -41.764 4.343 23.497 1.00 91.06 259 PHE A O 1
ATOM 2161 N N . LEU A 1 260 ? -40.357 2.643 23.082 1.00 90.19 260 LEU A N 1
ATOM 2162 C CA . LEU A 1 260 ? -40.664 2.547 21.650 1.00 90.19 260 LEU A CA 1
ATOM 2163 C C . LEU A 1 260 ? -42.153 2.266 21.427 1.00 90.19 260 LEU A C 1
ATOM 2165 O O . LEU A 1 260 ? -42.802 2.967 20.654 1.00 90.19 260 LEU A O 1
ATOM 2169 N N . LYS A 1 261 ? -42.724 1.314 22.177 1.00 91.50 261 LYS A N 1
ATOM 2170 C CA . LYS A 1 261 ? -44.156 1.000 22.109 1.00 91.50 261 LYS A CA 1
ATOM 2171 C C . LYS A 1 261 ? -45.034 2.177 22.538 1.00 91.50 261 LYS A C 1
ATOM 2173 O O . LYS A 1 261 ? -46.079 2.405 21.939 1.00 91.50 261 LYS A O 1
ATOM 2178 N N . GLU A 1 262 ? -44.634 2.905 23.575 1.00 90.94 262 GLU A N 1
ATOM 2179 C CA . GLU A 1 262 ? -45.377 4.060 24.081 1.00 90.94 262 GLU A CA 1
ATOM 2180 C C . GLU A 1 262 ? -45.330 5.252 23.115 1.00 90.94 262 GLU A C 1
ATOM 2182 O O . GLU A 1 262 ? -46.328 5.951 22.944 1.00 90.94 262 GLU A O 1
ATOM 2187 N N . LYS A 1 263 ? -44.178 5.487 22.478 1.00 87.50 263 LYS A N 1
ATOM 2188 C CA . LYS A 1 263 ? -43.968 6.597 21.538 1.00 87.50 263 LYS A CA 1
ATOM 2189 C C . LYS A 1 263 ? -44.298 6.253 20.084 1.00 87.50 263 LYS A C 1
ATOM 2191 O O . LYS A 1 263 ? -44.315 7.157 19.257 1.00 87.50 263 LYS A O 1
ATOM 2196 N N . GLY A 1 264 ? -44.622 4.994 19.794 1.00 89.44 264 GLY A N 1
ATOM 2197 C CA . GLY A 1 264 ? -45.076 4.545 18.478 1.00 89.44 264 GLY A CA 1
ATOM 2198 C C . GLY A 1 264 ? -43.957 4.293 17.466 1.00 89.44 264 GLY A C 1
ATOM 2199 O O . GLY A 1 264 ? -44.210 4.418 16.276 1.00 89.44 264 GLY A O 1
ATOM 2200 N N . PHE A 1 265 ? -42.752 3.946 17.921 1.00 87.19 265 PHE A N 1
ATOM 2201 C CA . PHE A 1 265 ? -41.639 3.544 17.055 1.00 87.19 265 PHE A CA 1
ATOM 2202 C C . PHE A 1 265 ? -41.608 2.020 16.878 1.00 87.19 265 PHE A C 1
ATOM 2204 O O . PHE A 1 265 ? -41.770 1.270 17.846 1.00 87.19 265 PHE A O 1
ATOM 2211 N N . GLU A 1 266 ? -41.360 1.559 15.654 1.00 84.75 266 GLU A N 1
ATOM 2212 C CA . GLU A 1 266 ? -41.242 0.143 15.294 1.00 84.75 266 GLU A CA 1
ATOM 2213 C C . GLU A 1 266 ? -39.893 -0.446 15.722 1.00 84.75 266 GLU A C 1
ATOM 2215 O O . GLU A 1 266 ? -39.809 -1.629 16.064 1.00 84.75 266 GLU A O 1
ATOM 2220 N N . SER A 1 267 ? -38.831 0.367 15.742 1.00 85.69 267 SER A N 1
ATOM 2221 C CA . SER A 1 267 ? -37.512 -0.065 16.208 1.00 85.69 267 SER A CA 1
ATOM 2222 C C . SER A 1 267 ? -36.667 1.070 16.795 1.00 85.69 267 SER A C 1
ATOM 2224 O O . SER A 1 267 ? -36.951 2.257 16.636 1.00 85.69 267 SER A O 1
ATOM 2226 N N . PHE A 1 268 ? -35.583 0.700 17.482 1.00 82.19 268 PHE A N 1
ATOM 2227 C CA . PHE A 1 268 ? -34.620 1.669 18.008 1.00 82.19 268 PHE A CA 1
ATOM 2228 C C . PHE A 1 268 ? -33.861 2.390 16.881 1.00 82.19 268 PHE A C 1
ATOM 2230 O O . PHE A 1 268 ? -33.517 3.560 17.007 1.00 82.19 268 PHE A O 1
ATOM 2237 N N . GLU A 1 269 ? -33.627 1.713 15.757 1.00 84.00 269 GLU A N 1
ATOM 2238 C CA . GLU A 1 269 ? -32.996 2.288 14.566 1.00 84.00 269 GLU A CA 1
ATOM 2239 C C . GLU A 1 269 ? -33.893 3.347 13.911 1.00 84.00 269 GLU A C 1
ATOM 2241 O O . GLU A 1 269 ? -33.385 4.334 13.380 1.00 84.00 269 GLU A O 1
ATOM 2246 N N . GLU A 1 270 ? -35.217 3.176 13.965 1.00 84.31 270 GLU A N 1
ATOM 2247 C CA . GLU A 1 270 ? -36.168 4.208 13.545 1.00 84.31 270 GLU A CA 1
ATOM 2248 C C . GLU A 1 270 ? -36.081 5.439 14.458 1.00 84.31 270 GLU A C 1
ATOM 2250 O O . GLU A 1 270 ? -35.887 6.553 13.970 1.00 84.31 270 GLU A O 1
ATOM 2255 N N . LEU A 1 271 ? -36.113 5.234 15.779 1.00 81.31 271 LEU A N 1
ATOM 2256 C CA . LEU A 1 271 ? -35.943 6.312 16.757 1.00 81.31 271 LEU A CA 1
ATOM 2257 C C . LEU A 1 271 ? -34.607 7.053 16.564 1.00 81.31 271 LEU A C 1
ATOM 2259 O O . LEU A 1 271 ? -34.575 8.282 16.608 1.00 81.31 271 LEU A O 1
ATOM 2263 N N . SER A 1 272 ? -33.512 6.332 16.318 1.00 75.75 272 SER A N 1
ATOM 2264 C CA . SER A 1 272 ? -32.185 6.919 16.092 1.00 75.75 272 SER A CA 1
ATOM 2265 C C . SER A 1 272 ? -32.141 7.778 14.822 1.00 75.75 272 SER A C 1
ATOM 2267 O O . SER A 1 272 ? -31.601 8.882 14.851 1.00 75.75 272 SER A O 1
ATOM 2269 N N . LYS A 1 273 ? -32.792 7.351 13.731 1.00 77.31 273 LYS A N 1
ATOM 2270 C CA . LYS A 1 273 ? -32.913 8.166 12.505 1.00 77.31 273 LYS A CA 1
ATOM 2271 C C . LYS A 1 273 ? -33.694 9.461 12.728 1.00 77.31 273 LYS A C 1
ATOM 2273 O O . LYS A 1 273 ? -33.396 10.465 12.085 1.00 77.31 273 LYS A O 1
ATOM 2278 N N . CYS A 1 274 ? -34.675 9.446 13.627 1.00 65.06 274 CYS A N 1
ATOM 2279 C CA . CYS A 1 274 ? -35.433 10.637 14.009 1.00 65.06 274 CYS A CA 1
ATOM 2280 C C . CYS A 1 274 ? -34.652 11.585 14.932 1.00 65.06 274 CYS A C 1
ATOM 2282 O O . CYS A 1 274 ? -35.043 12.742 15.068 1.00 65.06 274 CYS A O 1
ATOM 2284 N N . ASN A 1 275 ? -33.550 11.122 15.528 1.00 62.59 275 ASN A N 1
ATOM 2285 C CA . ASN A 1 275 ? -32.716 11.886 16.453 1.00 62.59 275 ASN A CA 1
ATOM 2286 C C . ASN A 1 275 ? -31.253 11.914 15.974 1.00 62.59 275 ASN A C 1
ATOM 2288 O O . ASN A 1 275 ? -30.363 11.439 16.676 1.00 62.59 275 ASN A O 1
ATOM 2292 N N . PRO A 1 276 ? -30.975 12.494 14.789 1.00 61.16 276 PRO A N 1
ATOM 2293 C CA . PRO A 1 276 ? -29.657 12.421 14.154 1.00 61.16 276 PRO A CA 1
ATOM 2294 C C . PRO A 1 276 ? -28.556 13.182 14.909 1.00 61.16 276 PRO A C 1
ATOM 2296 O O . PRO A 1 276 ? -27.384 13.057 14.570 1.00 61.16 276 PRO A O 1
ATOM 2299 N N . PHE A 1 277 ? -28.926 13.992 15.904 1.00 57.91 277 PHE A N 1
ATOM 2300 C CA . PHE A 1 277 ? -28.002 14.781 16.721 1.00 57.91 277 PHE A CA 1
ATOM 2301 C C . PHE A 1 277 ? -27.574 14.078 18.013 1.00 57.91 277 PHE A C 1
ATOM 2303 O O . PHE A 1 277 ? -26.744 14.625 18.731 1.00 57.91 277 PHE A O 1
ATOM 2310 N N . LEU A 1 278 ? -28.140 12.905 18.312 1.00 52.75 278 LEU A N 1
ATOM 2311 C CA . LEU A 1 278 ? -27.829 12.122 19.504 1.00 52.75 278 LEU A CA 1
ATOM 2312 C C . LEU A 1 278 ? -27.139 10.821 19.103 1.00 52.75 278 LEU A C 1
ATOM 2314 O O . LEU A 1 278 ? -27.554 10.128 18.170 1.00 52.75 278 LEU A O 1
ATOM 2318 N N . THR A 1 279 ? -26.090 10.469 19.834 1.00 70.00 279 THR A N 1
ATOM 2319 C CA . THR A 1 279 ? -25.488 9.138 19.760 1.00 70.00 279 THR A CA 1
ATOM 2320 C C . THR A 1 279 ? -26.433 8.087 20.354 1.00 70.00 279 THR A C 1
ATOM 2322 O O . THR A 1 279 ? -27.332 8.397 21.134 1.00 70.00 279 THR A O 1
ATOM 2325 N N . GLU A 1 280 ? -26.232 6.811 20.011 1.00 70.44 280 GLU A N 1
ATOM 2326 C CA . GLU A 1 280 ? -27.037 5.703 20.552 1.00 70.44 280 GLU A CA 1
ATOM 2327 C C . GLU A 1 280 ? -27.002 5.650 22.091 1.00 70.44 280 GLU A C 1
ATOM 2329 O O . GLU A 1 280 ? -28.022 5.382 22.721 1.00 70.44 280 GLU A O 1
ATOM 2334 N N . GLU A 1 281 ? -25.862 5.968 22.704 1.00 75.94 281 GLU A N 1
ATOM 2335 C CA . GLU A 1 281 ? -25.712 6.017 24.160 1.00 75.94 281 GLU A CA 1
ATOM 2336 C C . GLU A 1 281 ? -26.488 7.185 24.789 1.00 75.94 281 GLU A C 1
ATOM 2338 O O . GLU A 1 281 ? -27.220 6.976 25.758 1.00 75.94 281 GLU A O 1
ATOM 2343 N N . GLU A 1 282 ? -26.404 8.387 24.211 1.00 71.25 282 GLU A N 1
ATOM 2344 C CA . GLU A 1 282 ? -27.174 9.555 24.668 1.00 71.25 282 GLU A CA 1
ATOM 2345 C C . GLU A 1 282 ? -28.682 9.305 24.567 1.00 71.25 282 GLU A C 1
ATOM 2347 O O . GLU A 1 282 ? -29.425 9.586 25.507 1.00 71.25 282 GLU A O 1
ATOM 2352 N N . LEU A 1 283 ? -29.124 8.678 23.475 1.00 81.00 283 LEU A N 1
ATOM 2353 C CA . LEU A 1 283 ? -30.521 8.308 23.262 1.00 81.00 283 LEU A CA 1
ATOM 2354 C C . LEU A 1 283 ? -31.017 7.313 24.325 1.00 81.00 283 LEU A C 1
ATOM 2356 O O . LEU A 1 283 ? -32.124 7.448 24.847 1.00 81.00 283 LEU A O 1
ATOM 2360 N N . ILE A 1 284 ? -30.194 6.321 24.685 1.00 85.56 284 ILE A N 1
ATOM 2361 C CA . ILE A 1 284 ? -30.520 5.368 25.757 1.00 85.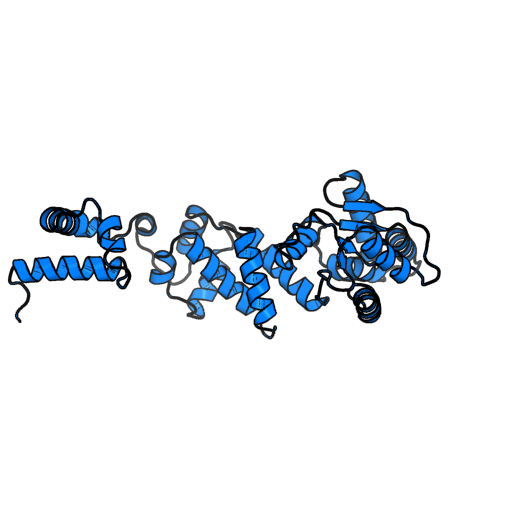56 284 ILE A CA 1
ATOM 2362 C C . ILE A 1 284 ? -30.601 6.091 27.107 1.00 85.56 284 ILE A C 1
ATOM 2364 O O . ILE A 1 284 ? -31.543 5.850 27.865 1.00 85.56 284 ILE A O 1
ATOM 2368 N N . GLN A 1 285 ? -29.681 7.010 27.410 1.00 82.25 285 GLN A N 1
ATOM 2369 C CA . GLN A 1 285 ? -29.731 7.787 28.654 1.00 82.25 285 GLN A CA 1
ATOM 2370 C C . GLN A 1 285 ? -30.977 8.678 28.739 1.00 82.25 285 GLN A C 1
ATOM 2372 O O . GLN A 1 285 ? -31.586 8.771 29.808 1.00 82.25 285 GLN A O 1
ATOM 2377 N N . GLU A 1 286 ? -31.418 9.276 27.629 1.00 81.31 286 GLU A N 1
ATOM 2378 C CA . GLU A 1 286 ? -32.672 10.037 27.584 1.00 81.31 286 GLU A CA 1
ATOM 2379 C C . GLU A 1 286 ? -33.900 9.155 27.851 1.00 81.31 286 GLU A C 1
ATOM 2381 O O . GLU A 1 286 ? -34.775 9.532 28.638 1.00 81.31 286 GLU A O 1
ATOM 2386 N N . ILE A 1 287 ? -33.944 7.951 27.271 1.00 87.69 287 ILE A N 1
ATOM 2387 C CA . ILE A 1 287 ? -35.006 6.965 27.535 1.00 87.69 287 ILE A CA 1
ATOM 2388 C C . ILE A 1 287 ? -35.028 6.569 29.018 1.00 87.69 287 ILE A C 1
ATOM 2390 O O . ILE A 1 287 ? -36.094 6.461 29.631 1.00 87.69 287 ILE A O 1
ATOM 2394 N N . LEU A 1 288 ? -33.863 6.375 29.634 1.00 87.06 288 LEU A N 1
ATOM 2395 C CA . LEU A 1 288 ? -33.773 6.047 31.057 1.00 87.06 288 LEU A CA 1
ATOM 2396 C C . LEU A 1 288 ? -34.189 7.216 31.949 1.00 87.06 288 LEU A C 1
ATOM 2398 O O . LEU A 1 288 ? -34.896 7.013 32.939 1.00 87.06 288 LEU A O 1
ATOM 2402 N N . ALA A 1 289 ? -33.791 8.439 31.598 1.00 83.88 289 ALA A N 1
ATOM 2403 C CA . ALA A 1 289 ? -34.207 9.647 32.301 1.00 83.88 289 ALA A CA 1
ATOM 2404 C C . ALA A 1 289 ? -35.731 9.846 32.220 1.00 83.88 289 ALA A C 1
ATOM 2406 O O . ALA A 1 289 ? -36.354 10.213 33.217 1.00 83.88 289 ALA A O 1
ATOM 2407 N N . TYR A 1 290 ? -36.347 9.543 31.072 1.00 86.88 290 TYR A N 1
ATOM 2408 C CA . TYR A 1 290 ? -37.802 9.544 30.900 1.00 86.88 290 TYR A CA 1
ATOM 2409 C C . TYR A 1 290 ? -38.495 8.604 31.897 1.00 86.88 290 TYR A C 1
ATOM 2411 O O . TYR A 1 290 ? -39.410 9.016 32.614 1.00 86.88 290 TYR A O 1
ATOM 2419 N N . HIS A 1 291 ? -38.008 7.367 32.017 1.00 82.44 291 HIS A N 1
ATOM 2420 C CA . HIS A 1 291 ? -38.564 6.386 32.957 1.00 82.44 291 HIS A CA 1
ATOM 2421 C C . HIS A 1 291 ? -38.347 6.755 34.422 1.00 82.44 291 HIS A C 1
ATOM 2423 O O . HIS A 1 291 ? -39.251 6.567 35.236 1.00 82.44 291 HIS A O 1
ATOM 2429 N N . LYS A 1 292 ? -37.188 7.326 34.768 1.00 83.81 292 LYS A N 1
ATOM 2430 C CA . LYS A 1 292 ? -36.922 7.836 36.124 1.00 83.81 292 LYS A CA 1
ATOM 2431 C C . LYS A 1 292 ? -37.862 8.985 36.496 1.00 83.81 292 LYS A C 1
ATOM 2433 O O . LYS A 1 292 ? -38.387 8.999 37.608 1.00 83.81 292 LYS A O 1
ATOM 2438 N N . LYS A 1 293 ? -38.141 9.903 35.559 1.00 82.81 293 LYS A N 1
ATOM 2439 C CA . LYS A 1 293 ? -39.135 10.975 35.749 1.00 82.81 293 LYS A CA 1
ATOM 2440 C C . LYS A 1 293 ? -40.542 10.416 35.959 1.00 82.81 293 LYS A C 1
ATOM 2442 O O . LYS A 1 293 ? -41.229 10.846 36.878 1.00 82.81 293 LYS A O 1
ATOM 2447 N N . LEU A 1 294 ? -40.953 9.418 35.174 1.00 79.44 294 LEU A N 1
ATOM 2448 C CA . LEU A 1 294 ? -42.260 8.766 35.337 1.00 79.44 294 LEU A CA 1
ATOM 2449 C C . LEU A 1 294 ? -42.417 8.041 36.682 1.00 79.44 294 LEU A C 1
ATOM 2451 O O . LEU A 1 294 ? -43.515 8.012 37.234 1.00 79.44 294 LEU A O 1
ATOM 2455 N N . LYS A 1 295 ? -41.335 7.465 37.217 1.00 79.94 295 LYS A N 1
ATOM 2456 C CA . LYS A 1 295 ? -41.323 6.790 38.526 1.00 79.94 295 LYS A CA 1
ATOM 2457 C C . LYS A 1 295 ? -41.206 7.750 39.718 1.00 79.94 295 LYS A C 1
ATOM 2459 O O . LYS A 1 295 ? -41.266 7.294 40.855 1.00 79.94 295 LYS A O 1
ATOM 2464 N N . GLY A 1 296 ? -41.051 9.057 39.479 1.00 71.44 296 GLY A N 1
ATOM 2465 C CA . GLY A 1 296 ? -40.835 10.052 40.536 1.00 71.44 296 GLY A CA 1
ATOM 2466 C C . GLY A 1 296 ? -39.460 9.948 41.207 1.00 71.44 296 GLY A C 1
ATOM 2467 O O . GLY A 1 296 ? -39.290 10.401 42.333 1.00 71.44 296 GLY A O 1
ATOM 2468 N N . GLU A 1 297 ? -38.478 9.336 40.538 1.00 62.59 297 GLU A N 1
ATOM 2469 C CA . GLU A 1 297 ? -37.119 9.100 41.057 1.00 62.59 297 GLU A CA 1
ATOM 2470 C C . GLU A 1 297 ? -36.148 10.257 40.744 1.00 62.59 297 GLU A C 1
ATOM 2472 O O . GLU A 1 297 ? -34.970 10.206 41.097 1.00 62.59 297 GLU A O 1
ATOM 2477 N N . MET A 1 298 ? -36.632 11.313 40.086 1.00 47.19 298 MET A N 1
ATOM 2478 C CA . MET A 1 298 ? -35.919 12.571 39.873 1.00 47.19 298 MET A CA 1
ATOM 2479 C C . MET A 1 298 ? -36.784 13.719 40.395 1.00 47.19 298 MET A C 1
ATOM 2481 O O . MET A 1 298 ? -37.883 13.930 39.888 1.00 47.19 298 MET A O 1
ATOM 2485 N N . ASN A 1 299 ? -36.282 14.448 41.393 1.00 55.41 299 ASN A N 1
ATOM 2486 C CA . ASN A 1 299 ? -36.856 15.734 41.786 1.00 55.41 299 ASN A CA 1
ATOM 2487 C C . ASN A 1 299 ? -36.485 16.784 40.728 1.00 55.41 299 ASN A C 1
ATOM 2489 O O . ASN A 1 299 ? -35.372 16.735 40.198 1.00 55.41 299 ASN A O 1
ATOM 2493 N N . GLU A 1 300 ? -37.434 17.672 40.422 1.00 44.94 300 GLU A N 1
ATOM 2494 C CA . GLU A 1 300 ? -37.250 18.847 39.552 1.00 44.94 300 GLU A CA 1
ATOM 2495 C C . GLU A 1 300 ? -36.020 19.688 39.919 1.00 44.94 300 GLU A C 1
ATOM 2497 O O . GLU A 1 300 ? -35.752 19.868 41.132 1.00 44.94 300 GLU A O 1
#